Protein 7A1R (pdb70)

CATH classification: 2.60.40.150

Solvent-accessible surface area: 12495 Å² total; per-residue (Å²): 71,16,0,0,0,29,0,28,0,85,81,0,60,94,7,82,58,74,41,104,162,50,64,0,22,0,16,0,64,0,55,0,133,197,25,43,16,100,3,49,74,55,70,71,28,52,70,1,87,24,104,19,78,3,0,0,4,1,106,36,16,203,75,10,35,0,92,1,21,0,24,0,73,17,131,175,85,181,34,82,90,2,1,45,26,165,2,71,0,52,97,0,19,87,18,126,71,26,61,34,183,32,97,49,118,8,96,92,81,6,65,1,13,4,57,0,78,7,61,127,98,85,16,0,0,1,35,0,32,0,89,81,0,61,95,7,82,60,40,45,133,157,52,62,0,23,0,16,0,62,0,58,0,133,196,24,42,16,98,3,50,74,58,68,69,29,49,69,1,86,24,106,20,80,4,0,0,4,2,94,54,6,216,72,8,22,0,77,1,21,0,25,0,74,20,135,176,109,179,35,120,87,2,1,44,28,148,11,79,0,40,85,0,23,87,18,129,68,37,48,37,169,30,98,41,120,7,95,96,86,5,64,0,14,3,34,0,80,6,70,136,93

B-factor: mean 24.77, std 11.29, range [5.47, 85.46]

Nearest PDB structures (foldseek):
  7a1r-assembly2_B  TM=1.008E+00  e=5.964E-23  Trypanosoma brucei equiperdum
  3jzy-assembly1_A  TM=9.200E-01  e=4.362E-09  Homo sapiens
  4npj-assembly2_B  TM=9.104E-01  e=5.163E-08  Homo sapiens
  5iz5-assembly2_B  TM=8.752E-01  e=5.430E-08  Homo sapiens
  5iz5-assembly1_A  TM=8.505E-01  e=6.427E-07  Homo sapiens

Sequence (242 aa):
GGGTLFVTVQRCRNLKNKETIGVSDPYVKLQQLRKQTRKSPYISSSSTLNPDFNNFEAALEVYDIRSDVLHISILDKNDLVKDRLMGTLRIMLSQVAAAPGDIIRGDMNLDPEGQISSLLELKLLRHGGGTLFVTVQRCRNLKNKETIGVSDPYVKLQLRKQTRKSPYISSSTLNPDFNFEAALEVYDIRSDVLHISILDKNDLVKDRRLMGTLRIMMLSQVAAAPGDIIIRRGDMNLDPEGQQISSLLELKLLRRH

InterPro domains:
  IPR000008 C2 domain [PF00168] (292-390)
  IPR000008 C2 domain [PF00168] (476-565)
  IPR000008 C2 domain [PS50004] (457-576)
  IPR000008 C2 domain [SM00239] (293-394)
  IPR000008 C2 domain [SM00239] (477-574)
  IPR031468 Synaptotagmin-like mitochondrial-lipid-binding domain [PS51847] (96-277)
  IPR035892 C2 domain superfamily [G3DSA:2.60.40.150] (465-593)
  IPR035892 C2 domain superfamily [SSF49562] (289-419)
  IPR035892 C2 domain superfamily [SSF49562] (475-591)
  IPR045050 Synaptotagmin, plant [PTHR10774] (37-404)

Secondary structure (DSSP, 8-state):
--EEEEEEEEEEESPPP--SSS---EEEEEEETTEEEEPPP-SS-SS-EEEEEEEEEES-TTT-EEEEEEEE--SSSPPEEEEEEEEEHHHHHHSGGGEEEEEEEPBSS-EEEEEEEEEE-/--EEEEEEEEEEESPPP--SSS---EEEEEEETTEEEEPPP-SS-SS----EEEEEEES-TTT-EEEEEEEE--SSS--EEEEEEEEEHHHHHHSGGGEEEEEEEPBSS-EEEEEEEEEE-

Structure (mmCIF, N/CA/C/O backbone):
data_7A1R
#
_entry.id   7A1R
#
_cell.length_a   54.908
_cell.length_b   57.532
_cell.length_c   84.570
_cell.angle_alpha   90.000
_cell.angle_beta   90.000
_cell.angle_gamma   90.000
#
_symmetry.space_group_name_H-M   'P 21 21 21'
#
loop_
_entity.id
_entity.type
_entity.pdbx_description
1 polymer Synaptotagmin
2 non-polymer 'CALCIUM ION'
3 non-polymer 'CHLORIDE ION'
4 non-polymer 'SODIUM ION'
5 non-polymer 'ACETATE ION'
6 water water
#
loop_
_atom_site.group_PDB
_atom_site.id
_atom_site.type_symbol
_atom_site.label_atom_id
_atom_site.label_alt_id
_atom_site.label_comp_id
_atom_site.label_asym_id
_atom_site.label_entity_id
_atom_site.label_seq_id
_atom_site.pdbx_PDB_ins_code
_atom_site.Cartn_x
_atom_site.Cartn_y
_atom_site.Cartn_z
_atom_site.occupancy
_atom_site.B_iso_or_equiv
_atom_site.auth_seq_id
_atom_site.auth_comp_id
_atom_site.auth_asym_id
_atom_site.auth_atom_id
_atom_site.pdbx_PDB_model_num
ATOM 1 N N . GLY A 1 16 ? 9.195 40.406 50.961 1.00 57.51 474 GLY A N 1
ATOM 2 C CA . GLY A 1 16 ? 10.137 39.347 50.663 1.00 36.61 474 GLY A CA 1
ATOM 3 C C . GLY A 1 16 ? 10.448 39.208 49.191 1.00 48.35 474 GLY A C 1
ATOM 4 O O . GLY A 1 16 ? 10.401 40.172 48.429 1.00 68.51 474 GLY A O 1
ATOM 5 N N . GLY A 1 17 ? 10.770 37.991 48.784 1.00 57.50 475 GLY A N 1
ATOM 6 C CA . GLY A 1 17 ? 11.115 37.743 47.404 1.00 34.25 475 GLY A CA 1
ATOM 7 C C . GLY A 1 17 ? 12.548 37.293 47.235 1.00 29.17 475 GLY A C 1
ATOM 8 O O . GLY A 1 17 ? 13.485 38.061 47.478 1.00 29.33 475 GLY A O 1
ATOM 9 N N . GLY A 1 18 ? 12.728 36.050 46.812 1.00 23.09 476 GLY A N 1
ATOM 10 C CA . GLY A 1 18 ? 14.073 35.556 46.587 1.00 21.49 476 GLY A CA 1
ATOM 11 C C . GLY A 1 18 ? 14.005 34.158 46.014 1.00 19.60 476 GLY A C 1
ATOM 12 O O . GLY A 1 18 ? 12.927 33.640 45.702 1.00 20.99 476 GLY A O 1
ATOM 13 N N . THR A 1 19 ? 15.179 33.545 45.893 1.00 17.56 477 THR A N 1
ATOM 14 C CA . THR A 1 19 ? 15.297 32.133 45.541 1.00 15.64 477 THR A CA 1
ATOM 15 C C . THR A 1 19 ? 16.065 31.456 46.663 1.00 16.80 477 THR A C 1
ATOM 16 O O . THR A 1 19 ? 17.130 31.944 47.088 1.00 19.03 477 THR A O 1
ATOM 20 N N . LEU A 1 20 ? 15.539 30.336 47.165 1.00 13.63 478 LEU A N 1
ATOM 21 C CA . LEU A 1 20 ? 16.212 29.584 48.216 1.00 16.74 478 LEU A CA 1
ATOM 22 C C . LEU A 1 20 ? 16.856 28.349 47.601 1.00 17.31 478 LEU A C 1
ATOM 23 O O . LEU A 1 20 ? 16.165 27.506 47.023 1.00 16.89 478 LEU A O 1
ATOM 28 N N . PHE A 1 21 ? 18.182 28.258 47.702 1.00 15.55 479 PHE A N 1
ATOM 29 C CA . PHE A 1 21 ? 18.907 27.086 47.247 1.00 15.93 479 PHE A CA 1
ATOM 30 C C . PHE A 1 21 ? 19.073 26.162 48.442 1.00 18.05 479 PHE A C 1
ATOM 31 O O . PHE A 1 21 ? 19.549 26.583 49.516 1.00 17.38 479 PHE A O 1
ATOM 39 N N . VAL A 1 22 ? 18.672 24.911 48.264 1.00 13.18 480 VAL A N 1
ATOM 40 C CA . VAL A 1 22 ? 18.709 23.899 49.324 1.00 13.20 480 VAL A CA 1
ATOM 41 C C . VAL A 1 22 ? 19.649 22.786 48.878 1.00 16.43 480 VAL A C 1
ATOM 42 O O . VAL A 1 22 ? 19.447 22.205 47.809 1.00 18.22 480 VAL A O 1
ATOM 46 N N . THR A 1 23 ? 20.642 22.451 49.707 1.00 13.79 481 THR A N 1
ATOM 47 C CA . THR A 1 23 ? 21.435 21.250 49.506 1.00 14.26 481 THR A CA 1
ATOM 48 C C . THR A 1 23 ? 21.251 20.368 50.724 1.00 15.30 481 THR A C 1
ATOM 49 O O . THR A 1 23 ? 21.541 20.800 51.851 1.00 18.77 481 THR A O 1
ATOM 53 N N . VAL A 1 24 ? 20.730 19.149 50.530 1.00 13.77 482 VAL A N 1
ATOM 54 C CA . VAL A 1 24 ? 20.722 18.147 51.599 1.00 13.49 482 VAL A CA 1
ATOM 55 C C . VAL A 1 24 ? 21.901 17.213 51.345 1.00 16.22 482 VAL A C 1
ATOM 56 O O . VAL A 1 24 ? 21.886 16.393 50.417 1.00 14.13 482 VAL A O 1
ATOM 60 N N . GLN A 1 25 ? 22.952 17.343 52.151 1.00 13.68 483 GLN A N 1
ATOM 61 C CA . GLN A 1 25 ? 24.130 16.506 51.940 1.00 13.41 483 GLN A CA 1
ATOM 62 C C . GLN A 1 25 ? 23.871 15.065 52.372 1.00 17.11 483 GLN A C 1
ATOM 63 O O . GLN A 1 25 ? 24.248 14.107 51.672 1.00 14.46 483 GLN A O 1
ATOM 69 N N . ARG A 1 26 ? 23.291 14.872 53.565 1.00 13.77 484 ARG A N 1
ATOM 70 C CA . ARG A 1 26 ? 23.157 13.517 54.095 1.00 13.55 484 ARG A CA 1
ATOM 71 C C . ARG A 1 26 ? 22.182 13.557 55.261 1.00 12.55 484 ARG A C 1
ATOM 72 O O . ARG A 1 26 ? 21.837 14.635 55.760 1.00 13.45 484 ARG A O 1
ATOM 80 N N . CYS A 1 27 ? 21.753 12.375 55.686 1.00 12.64 485 CYS A N 1
ATOM 81 C CA . CYS A 1 27 ? 21.132 12.210 56.997 1.00 14.07 485 CYS A CA 1
ATOM 82 C C . CYS A 1 27 ? 21.859 11.121 57.766 1.00 14.30 485 CYS A C 1
ATOM 83 O O . CYS A 1 27 ? 22.483 10.214 57.191 1.00 14.32 485 CYS A O 1
ATOM 86 N N . ARG A 1 28 ? 21.705 11.176 59.093 1.00 14.22 486 ARG A N 1
ATOM 87 C CA . ARG A 1 28 ? 22.295 10.180 59.984 1.00 13.89 486 ARG A CA 1
ATOM 88 C C . ARG A 1 28 ? 21.301 9.733 61.043 1.00 14.90 486 ARG A C 1
ATOM 89 O O . ARG A 1 28 ? 20.479 10.521 61.508 1.00 16.17 486 ARG A O 1
ATOM 97 N N . ASN A 1 29 ? 21.376 8.455 61.410 1.00 15.03 487 ASN A N 1
ATOM 98 C CA . ASN A 1 29 ? 20.603 7.919 62.519 1.00 17.19 487 ASN A CA 1
ATOM 99 C C . ASN A 1 29 ? 19.092 8.090 62.322 1.00 18.11 487 ASN A C 1
ATOM 100 O O . ASN A 1 29 ? 18.355 8.418 63.262 1.00 18.04 487 ASN A O 1
ATOM 105 N N . LEU A 1 30 ? 18.615 7.870 61.097 1.00 15.16 488 LEU A N 1
ATOM 106 C CA . LEU A 1 30 ? 17.170 7.933 60.847 1.00 14.81 488 LEU A CA 1
ATOM 107 C C . LEU A 1 30 ? 16.435 6.801 61.573 1.00 19.89 488 LEU A C 1
ATOM 108 O O . LEU A 1 30 ? 16.966 5.705 61.778 1.00 19.55 488 LEU A O 1
ATOM 113 N N . LYS A 1 31 ? 15.175 7.065 61.925 1.00 18.47 489 LYS A N 1
ATOM 114 C CA . LYS A 1 31 ? 14.312 6.042 62.495 1.00 21.78 489 LYS A CA 1
ATOM 115 C C . LYS A 1 31 ? 13.822 5.096 61.396 1.00 20.73 489 LYS A C 1
ATOM 116 O O . LYS A 1 31 ? 13.148 5.530 60.455 1.00 22.60 489 LYS A O 1
ATOM 122 N N . ASN A 1 32 ? 14.101 3.803 61.548 1.00 20.29 490 ASN A N 1
ATOM 123 C CA . ASN A 1 32 ? 13.638 2.817 60.569 1.00 16.23 490 ASN A CA 1
ATOM 124 C C . ASN A 1 32 ? 12.115 2.710 60.624 1.00 22.02 490 ASN A C 1
ATOM 125 O O . ASN A 1 32 ? 11.520 2.664 61.709 1.00 26.03 490 ASN A O 1
ATOM 130 N N . LYS A 1 33 ? 11.473 2.710 59.456 1.00 17.34 491 LYS A N 1
ATOM 131 C CA . LYS A 1 33 ? 10.030 2.551 59.348 1.00 17.72 491 LYS A CA 1
ATOM 132 C C . LYS A 1 33 ? 9.615 1.314 58.547 1.00 17.84 491 LYS A C 1
ATOM 133 O O . LYS A 1 33 ? 8.414 1.018 58.479 1.00 22.78 491 LYS A O 1
ATOM 139 N N . GLU A 1 34 ? 10.559 0.578 57.953 1.00 15.31 492 GLU A N 1
ATOM 140 C CA . GLU A 1 34 ? 10.215 -0.521 57.057 1.00 19.11 492 GLU A CA 1
ATOM 141 C C . GLU A 1 34 ? 9.606 -1.665 57.853 1.00 22.05 492 GLU A C 1
ATOM 142 O O . GLU A 1 34 ? 10.064 -1.974 58.958 1.00 23.35 492 GLU A O 1
ATOM 148 N N . THR A 1 35 ? 8.567 -2.300 57.284 1.00 21.37 493 THR A N 1
ATOM 149 C CA . THR A 1 35 ? 7.919 -3.406 57.995 1.00 24.81 493 THR A CA 1
ATOM 150 C C . THR A 1 35 ? 8.876 -4.575 58.146 1.00 22.21 493 THR A C 1
ATOM 151 O O . THR A 1 35 ? 9.033 -5.121 59.250 1.00 24.04 493 THR A O 1
ATOM 155 N N . ILE A 1 36 ? 9.512 -4.978 57.046 1.00 19.09 494 ILE A N 1
ATOM 156 C CA . ILE A 1 36 ? 10.582 -5.980 57.041 1.00 25.30 494 ILE A CA 1
ATOM 157 C C . ILE A 1 36 ? 11.771 -5.444 56.237 1.00 22.55 494 ILE A C 1
ATOM 158 O O . ILE A 1 36 ? 11.633 -5.159 55.041 1.00 24.27 494 ILE A O 1
ATOM 163 N N . GLY A 1 37 ? 12.944 -5.376 56.870 1.00 19.85 495 GLY A N 1
ATOM 164 C CA . GLY A 1 37 ? 14.161 -4.840 56.284 1.00 20.78 495 GLY A CA 1
ATOM 165 C C . GLY A 1 37 ? 14.454 -3.432 56.771 1.00 16.93 495 GLY A C 1
ATOM 166 O O . GLY A 1 37 ? 13.995 -3.000 57.830 1.00 20.35 495 GLY A O 1
ATOM 167 N N . VAL A 1 38 ? 15.231 -2.701 55.948 1.00 18.74 496 VAL A N 1
ATOM 168 C CA . VAL A 1 38 ? 15.704 -1.348 56.241 1.00 13.68 496 VAL A CA 1
ATOM 169 C C . VAL A 1 38 ? 15.066 -0.392 55.239 1.00 14.20 496 VAL A C 1
ATOM 170 O O . VAL A 1 38 ? 15.019 -0.672 54.038 1.00 17.06 496 VAL A O 1
ATOM 174 N N . SER A 1 39 ? 14.613 0.748 55.736 1.00 15.58 497 SER A N 1
ATOM 175 C CA . SER A 1 39 ? 13.954 1.778 54.923 1.00 13.14 497 SER A CA 1
ATOM 176 C C . SER A 1 39 ? 14.857 2.278 53.799 1.00 12.79 497 SER A C 1
ATOM 177 O O . SER A 1 39 ? 16.101 2.132 53.837 1.00 15.11 497 SER A O 1
ATOM 180 N N . ASP A 1 40 ? 14.213 2.972 52.842 1.00 11.76 498 ASP A N 1
ATOM 181 C CA . ASP A 1 40 ? 14.835 3.419 51.599 1.00 11.55 498 ASP A CA 1
ATOM 182 C C . ASP A 1 40 ? 14.551 4.905 51.458 1.00 13.32 498 ASP A C 1
ATOM 183 O O . ASP A 1 40 ? 13.628 5.313 50.746 1.00 12.96 498 ASP A O 1
ATOM 188 N N . PRO A 1 41 ? 15.340 5.746 52.117 1.00 11.62 499 PRO A N 1
ATOM 189 C CA . PRO A 1 41 ? 14.960 7.162 52.284 1.00 11.59 499 PRO A CA 1
ATOM 190 C C . PRO A 1 41 ? 15.096 8.028 51.042 1.00 15.27 499 PRO A C 1
ATOM 191 O O . PRO A 1 41 ? 15.993 7.858 50.201 1.00 12.53 499 PRO A O 1
ATOM 195 N N . TYR A 1 42 ? 14.208 9.019 50.981 1.00 12.21 500 TYR A N 1
ATOM 196 C CA . TYR A 1 42 ? 14.360 10.139 50.069 1.00 10.94 500 TYR A CA 1
ATOM 197 C C . TYR A 1 42 ? 13.899 11.420 50.758 1.00 14.38 500 TYR A C 1
ATOM 198 O O . TYR A 1 42 ? 13.219 11.405 51.798 1.00 12.95 500 TYR A O 1
ATOM 207 N N . VAL A 1 43 ? 14.306 12.548 50.165 1.00 12.38 501 VAL A N 1
ATOM 208 C CA . VAL A 1 43 ? 13.973 13.887 50.643 1.00 11.54 501 VAL A CA 1
ATOM 209 C C . VAL A 1 43 ? 12.770 14.431 49.886 1.00 15.18 501 VAL A C 1
ATOM 210 O O . VAL A 1 43 ? 12.711 14.397 48.654 1.00 12.68 501 VAL A O 1
ATOM 214 N N . LYS A 1 44 ? 11.836 15.036 50.612 1.00 11.34 502 LYS A N 1
ATOM 215 C CA . LYS A 1 44 ? 10.767 15.809 50.010 1.00 11.50 502 LYS A CA 1
ATOM 216 C C . LYS A 1 44 ? 10.897 17.229 50.548 1.00 11.54 502 LYS A C 1
ATOM 217 O O . LYS A 1 44 ? 11.056 17.426 51.756 1.00 13.67 502 LYS A O 1
ATOM 223 N N . LEU A 1 45 ? 10.830 18.225 49.670 1.00 12.52 503 LEU A N 1
ATOM 224 C CA . LEU A 1 45 ? 10.806 19.618 50.086 1.00 11.96 503 LEU A CA 1
ATOM 225 C C . LEU A 1 45 ? 9.477 20.231 49.679 1.00 16.08 503 LEU A C 1
ATOM 226 O O . LEU A 1 45 ? 8.955 19.933 48.600 1.00 15.27 503 LEU A O 1
ATOM 231 N N . GLN A 1 46 ? 8.913 21.102 50.528 1.00 14.89 504 GLN A N 1
ATOM 232 C CA A GLN A 1 46 ? 7.686 21.810 50.181 0.61 14.98 504 GLN A CA 1
ATOM 233 C CA B GLN A 1 46 ? 7.688 21.811 50.176 0.39 14.58 504 GLN A CA 1
ATOM 234 C C . GLN A 1 46 ? 7.759 23.261 50.646 1.00 13.41 504 GLN A C 1
ATOM 235 O O . GLN A 1 46 ? 8.131 23.536 51.796 1.00 15.92 504 GLN A O 1
ATOM 246 N N . LEU A 1 47 ? 7.425 24.188 49.746 1.00 15.23 505 LEU A N 1
ATOM 247 C CA . LEU A 1 47 ? 7.328 25.606 50.104 1.00 16.68 505 LEU A CA 1
ATOM 248 C C . LEU A 1 47 ? 6.172 26.191 49.306 1.00 17.55 505 LEU A C 1
ATOM 249 O O . LEU A 1 47 ? 6.211 26.189 48.070 1.00 15.75 505 LEU A O 1
ATOM 254 N N . ARG A 1 48 ? 5.128 26.630 50.020 1.00 18.18 506 ARG A N 1
ATOM 255 C CA . ARG A 1 48 ? 3.860 27.007 49.395 1.00 17.50 506 ARG A CA 1
ATOM 256 C C . ARG A 1 48 ? 3.378 25.879 48.493 1.00 18.22 506 ARG A C 1
ATOM 257 O O . ARG A 1 48 ? 3.242 24.753 48.976 1.00 19.84 506 ARG A O 1
ATOM 265 N N . LYS A 1 49 ? 3.154 26.146 47.207 1.00 17.04 507 LYS A N 1
ATOM 266 C CA . LYS A 1 49 ? 2.669 25.142 46.257 1.00 20.63 507 LYS A CA 1
ATOM 267 C C . LYS A 1 49 ? 3.780 24.354 45.566 1.00 20.82 507 LYS A C 1
ATOM 268 O O . LYS A 1 49 ? 3.482 23.411 44.818 1.00 22.72 507 LYS A O 1
ATOM 274 N N . GLN A 1 50 ? 5.045 24.667 45.831 1.00 16.24 508 GLN A N 1
ATOM 275 C CA . GLN A 1 50 ? 6.161 23.963 45.225 1.00 14.77 508 GLN A CA 1
ATOM 276 C C . GLN A 1 50 ? 6.540 22.716 46.022 1.00 15.45 508 GLN A C 1
ATOM 277 O O . GLN A 1 50 ? 6.650 22.754 47.265 1.00 17.99 508 GLN A O 1
ATOM 283 N N . THR A 1 51 ? 6.783 21.619 45.292 1.00 14.20 509 THR A N 1
ATOM 284 C CA . THR A 1 51 ? 7.264 20.377 45.864 1.00 13.82 509 THR A CA 1
ATOM 285 C C . THR A 1 51 ? 8.480 19.884 45.078 1.00 14.48 509 THR A C 1
ATOM 286 O O . THR A 1 51 ? 8.561 20.059 43.856 1.00 15.32 509 THR A O 1
ATOM 290 N N . ARG A 1 52 ? 9.426 19.263 45.794 1.00 13.46 510 ARG A N 1
ATOM 291 C CA . ARG A 1 52 ? 10.567 18.587 45.185 1.00 13.42 510 ARG A CA 1
ATOM 292 C C . ARG A 1 52 ? 10.771 17.236 45.851 1.00 14.69 510 ARG A C 1
ATOM 293 O O . ARG A 1 52 ? 10.545 17.097 47.052 1.00 13.22 510 ARG A O 1
ATOM 301 N N . LYS A 1 53 ? 11.232 16.240 45.096 1.00 12.38 511 LYS A N 1
ATOM 302 C CA . LYS A 1 53 ? 11.516 14.926 45.677 1.00 12.44 511 LYS A CA 1
ATOM 303 C C . LYS A 1 53 ? 12.854 14.430 45.134 1.00 14.00 511 LYS A C 1
ATOM 304 O O . LYS A 1 53 ? 13.097 14.481 43.915 1.00 16.77 511 LYS A O 1
ATOM 310 N N . SER A 1 54 ? 13.728 13.972 46.017 1.00 13.22 512 SER A N 1
ATOM 311 C CA . SER A 1 54 ? 14.989 13.415 45.556 1.00 10.70 512 SER A CA 1
ATOM 312 C C . SER A 1 54 ? 14.819 11.966 45.128 1.00 14.78 512 SER A C 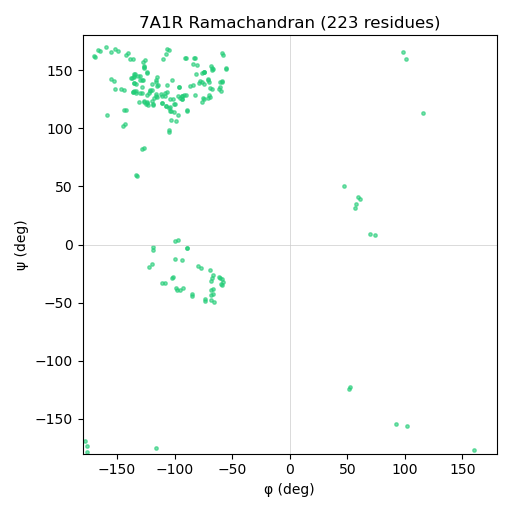1
ATOM 313 O O . SER A 1 54 ? 13.868 11.291 45.533 1.00 13.01 512 SER A O 1
ATOM 316 N N . PRO A 1 55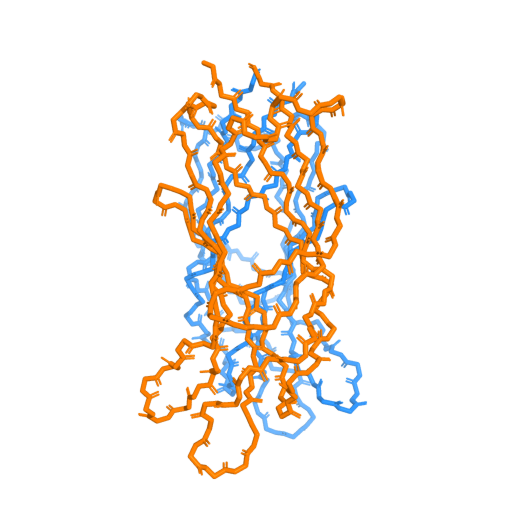 ? 15.754 11.447 44.325 1.00 12.21 513 PRO A N 1
ATOM 317 C CA . PRO A 1 55 ? 15.852 9.986 44.181 1.00 10.77 513 PRO A CA 1
ATOM 318 C C . PRO A 1 55 ? 16.024 9.328 45.546 1.00 11.35 513 PRO A C 1
ATOM 319 O O . PRO A 1 55 ? 16.575 9.923 46.481 1.00 13.62 513 PRO A O 1
ATOM 323 N N . TYR A 1 56 ? 15.550 8.087 45.682 1.00 13.99 514 TYR A N 1
ATOM 324 C CA . TYR A 1 56 ? 15.720 7.397 46.965 1.00 13.40 514 TYR A CA 1
ATOM 325 C C . TYR A 1 56 ? 17.039 6.618 46.984 1.00 12.08 514 TYR A C 1
ATOM 326 O O . TYR A 1 56 ? 17.655 6.355 45.946 1.00 14.56 514 TYR A O 1
ATOM 335 N N . ILE A 1 57 ? 17.492 6.301 48.196 1.00 12.96 515 ILE A N 1
ATOM 336 C CA . ILE A 1 57 ? 18.660 5.443 48.405 1.00 11.98 515 ILE A CA 1
ATOM 337 C C . ILE A 1 57 ? 18.199 4.178 49.132 1.00 14.84 515 ILE A C 1
ATOM 338 O O . ILE A 1 57 ? 17.492 4.269 50.143 1.00 16.27 515 ILE A O 1
ATOM 343 N N . SER A 1 58 ? 18.553 3.009 48.585 1.00 15.88 516 SER A N 1
ATOM 344 C CA A SER A 1 58 ? 18.055 1.739 49.109 0.60 15.72 516 SER A CA 1
ATOM 345 C CA B SER A 1 58 ? 18.060 1.739 49.110 0.40 15.77 516 SER A CA 1
ATOM 346 C C . SER A 1 58 ? 18.709 1.382 50.441 1.00 15.81 516 SER A C 1
ATOM 347 O O . SER A 1 58 ? 19.923 1.552 50.631 1.00 18.21 516 SER A O 1
ATOM 352 N N . SER A 1 59 ? 17.890 0.852 51.365 1.00 15.16 517 SER A N 1
ATOM 353 C CA A SER A 1 59 ? 18.373 0.064 52.501 0.69 19.69 517 SER A CA 1
ATOM 354 C CA B SER A 1 59 ? 18.360 0.073 52.515 0.31 16.48 517 SER A CA 1
ATOM 355 C C . SER A 1 59 ? 19.410 0.810 53.359 1.00 16.95 517 SER A C 1
ATOM 356 O O . SER A 1 59 ? 20.506 0.306 53.624 1.00 18.12 517 SER A O 1
ATOM 36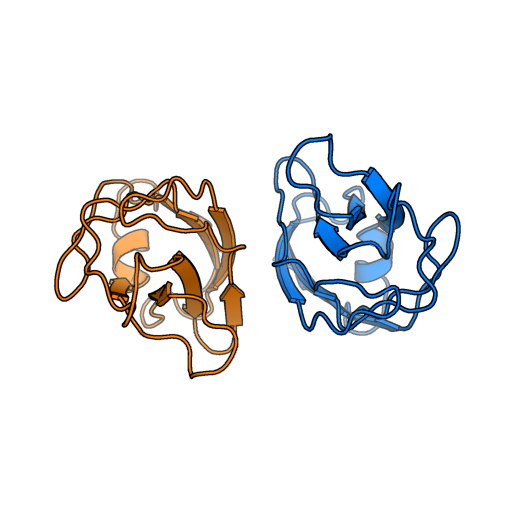1 N N . THR A 1 60 ? 19.045 1.999 53.847 1.00 14.78 518 THR A N 1
ATOM 362 C CA . THR A 1 60 ? 19.994 2.730 54.704 1.00 15.81 518 THR A CA 1
ATOM 363 C C . THR A 1 60 ? 19.279 3.695 55.642 1.00 14.17 518 THR A C 1
ATOM 364 O O . THR A 1 60 ? 18.285 4.342 55.273 1.00 16.22 518 THR A O 1
ATOM 368 N N . LEU A 1 61 ? 19.805 3.792 56.870 1.00 16.24 519 LEU A N 1
ATOM 369 C CA . LEU A 1 61 ? 19.407 4.832 57.817 1.00 13.47 519 LEU A CA 1
ATOM 370 C C . LEU A 1 61 ? 20.412 5.984 57.852 1.00 16.86 519 LEU A C 1
ATOM 371 O O . LEU A 1 61 ? 20.241 6.935 58.643 1.00 16.24 519 LEU A O 1
ATOM 376 N N . ASN A 1 62 ? 21.446 5.922 57.004 1.00 15.06 520 ASN A N 1
ATOM 377 C CA . ASN A 1 62 ? 22.500 6.934 56.946 1.00 18.31 520 ASN A CA 1
ATOM 378 C C . ASN A 1 62 ? 22.767 7.308 55.491 1.00 16.35 520 ASN A C 1
ATOM 379 O O . ASN A 1 62 ? 23.897 7.195 55.007 1.00 18.27 520 ASN A O 1
ATOM 384 N N . PRO A 1 63 ? 21.755 7.813 54.785 1.00 13.94 521 PRO A N 1
ATOM 385 C CA . PRO A 1 63 ? 21.917 8.109 53.347 1.00 14.09 521 PRO A CA 1
ATOM 386 C C . PRO A 1 63 ? 22.822 9.314 53.077 1.00 17.72 521 PRO A C 1
ATOM 387 O O . PRO A 1 63 ? 22.758 10.343 53.754 1.00 16.74 521 PRO A O 1
ATOM 391 N N . ASP A 1 64 ? 23.616 9.209 52.017 1.00 16.47 522 ASP A N 1
ATOM 392 C CA . ASP A 1 64 ? 24.392 10.336 51.485 1.00 13.63 522 ASP A CA 1
ATOM 393 C C . ASP A 1 64 ? 23.690 10.810 50.207 1.00 17.64 522 ASP A C 1
ATOM 394 O O . ASP A 1 64 ? 23.879 10.232 49.134 1.00 24.80 522 ASP A O 1
ATOM 399 N N . PHE A 1 65 ? 22.859 11.836 50.323 1.00 12.76 523 PHE A N 1
ATOM 400 C CA . PHE A 1 65 ? 21.983 12.239 49.228 1.00 12.77 523 PHE A CA 1
ATOM 401 C C . PHE A 1 65 ? 22.667 13.168 48.232 1.00 16.80 523 PHE A C 1
ATOM 402 O O . PHE A 1 65 ? 22.461 13.030 47.011 1.00 15.25 523 PHE A O 1
ATOM 410 N N . ASN A 1 66 ? 23.435 14.152 48.706 1.00 15.08 524 ASN A N 1
ATOM 411 C CA A ASN A 1 66 ? 23.944 15.236 47.844 0.50 16.66 524 ASN A CA 1
ATOM 412 C CA B ASN A 1 66 ? 23.944 15.229 47.845 0.50 16.64 524 ASN A CA 1
ATOM 413 C C . ASN A 1 66 ? 22.852 15.767 46.910 1.00 12.71 524 ASN A C 1
ATOM 414 O O . ASN A 1 66 ? 23.016 15.847 45.680 1.00 17.31 524 ASN A O 1
ATOM 423 N N . PHE A 1 67 ? 21.707 16.110 47.501 1.00 13.46 525 PHE A N 1
ATOM 424 C CA . PHE A 1 67 ? 20.515 16.516 46.770 1.00 13.45 525 PHE A CA 1
ATOM 425 C C . PHE A 1 67 ? 20.483 18.035 46.687 1.00 12.87 525 PHE A C 1
ATOM 426 O O . PHE A 1 67 ? 20.585 18.719 47.708 1.00 16.21 525 PHE A O 1
ATOM 434 N N . GLU A 1 68 ? 20.362 18.571 45.469 1.00 14.76 526 GLU A N 1
ATOM 435 C CA . GLU A 1 68 ? 20.294 20.012 45.257 1.00 15.22 526 GLU A CA 1
ATOM 436 C C . GLU A 1 68 ? 18.943 20.398 44.680 1.00 15.28 526 GLU A C 1
ATOM 437 O O . GLU A 1 68 ? 18.461 19.761 43.732 1.00 17.80 526 GLU A O 1
ATOM 443 N N . ALA A 1 69 ? 18.368 21.475 45.195 1.00 13.04 527 ALA A N 1
ATOM 444 C CA . ALA A 1 69 ? 17.085 21.997 44.726 1.00 12.85 527 ALA A CA 1
ATOM 445 C C . ALA A 1 69 ? 17.039 23.514 44.893 1.00 14.70 527 ALA A C 1
ATOM 446 O O . ALA A 1 69 ? 17.838 24.114 45.621 1.00 15.46 527 ALA A O 1
ATOM 448 N N . ALA A 1 70 ? 16.054 24.124 44.249 1.00 15.88 528 ALA A N 1
ATOM 449 C CA . ALA A 1 70 ? 15.782 25.549 44.413 1.00 15.21 528 ALA A CA 1
ATOM 450 C C . ALA A 1 70 ? 14.276 25.772 44.519 1.00 19.21 528 ALA A C 1
ATOM 451 O O . ALA A 1 70 ? 13.484 25.105 43.846 1.00 15.75 528 ALA A O 1
ATOM 453 N N . LEU A 1 71 ? 13.883 26.732 45.359 1.00 19.07 529 LEU A N 1
ATOM 454 C CA . LEU A 1 71 ? 12.477 27.043 45.558 1.00 15.49 529 LEU A CA 1
ATOM 455 C C . LEU A 1 71 ? 12.323 28.545 45.538 1.00 18.73 529 LEU A C 1
ATOM 456 O O . LEU A 1 71 ? 13.145 29.256 46.121 1.00 19.00 529 LEU A O 1
ATOM 461 N N . GLU A 1 72 ? 11.276 29.034 44.895 1.00 15.74 530 GLU A N 1
ATOM 462 C CA . GLU A 1 72 ? 11.046 30.471 44.916 1.00 14.98 530 GLU A CA 1
ATOM 463 C C . GLU A 1 72 ? 10.407 30.886 46.234 1.00 18.07 530 GLU A C 1
ATOM 464 O O . GLU A 1 72 ? 9.522 30.206 46.755 1.00 18.31 530 GLU A O 1
ATOM 470 N N . VAL A 1 73 ? 10.867 32.017 46.772 1.00 15.94 531 VAL A N 1
ATOM 471 C CA . VAL A 1 73 ? 10.390 32.575 48.031 1.00 19.73 531 VAL A CA 1
ATOM 472 C C . VAL A 1 73 ? 9.578 33.812 47.697 1.00 18.57 531 VAL A C 1
ATOM 473 O O . VAL A 1 73 ? 10.046 34.690 46.953 1.00 21.64 531 VAL A O 1
ATOM 477 N N . TYR A 1 74 ? 8.354 33.880 48.217 1.00 20.92 532 TYR A N 1
ATOM 478 C CA . TYR A 1 74 ? 7.496 35.021 47.918 1.00 23.09 532 TYR A CA 1
ATOM 479 C C . TYR A 1 74 ? 7.442 36.045 49.041 1.00 29.39 532 TYR A C 1
ATOM 480 O O . TYR A 1 74 ? 7.263 37.234 48.758 1.00 28.26 532 TYR A O 1
ATOM 489 N N . ASP A 1 75 ? 7.638 35.635 50.298 1.00 24.33 533 ASP A N 1
ATOM 490 C CA . ASP A 1 75 ? 7.639 36.560 51.437 1.00 24.85 533 ASP A CA 1
ATOM 491 C C . ASP A 1 75 ? 8.698 36.065 52.419 1.00 25.03 533 ASP A C 1
ATOM 492 O O . ASP A 1 75 ? 8.478 35.085 53.137 1.00 27.30 533 ASP A O 1
ATOM 497 N N . ILE A 1 76 ? 9.848 36.736 52.445 1.00 27.81 534 ILE A N 1
ATOM 498 C CA . ILE A 1 76 ? 10.934 36.278 53.301 1.00 31.48 534 ILE A CA 1
ATOM 499 C C . ILE A 1 76 ? 10.499 36.231 54.765 1.00 39.45 534 ILE A C 1
ATOM 500 O O . ILE A 1 76 ? 10.869 35.312 55.504 1.00 35.44 534 ILE A O 1
ATOM 505 N N . ARG A 1 77 ? 9.650 37.174 55.185 1.00 35.64 535 ARG A N 1
ATOM 506 C CA . ARG A 1 77 ? 9.284 37.282 56.593 1.00 42.65 535 ARG A CA 1
ATOM 507 C C . ARG A 1 77 ? 8.433 36.113 57.078 1.00 42.67 535 ARG A C 1
ATOM 508 O O . ARG A 1 77 ? 8.552 35.717 58.240 1.00 45.59 535 ARG A O 1
ATOM 516 N N . SER A 1 78 ? 7.607 35.519 56.210 1.00 30.17 536 SER A N 1
ATOM 517 C CA . SER A 1 78 ? 6.631 34.531 56.661 1.00 36.63 536 SER A CA 1
ATOM 518 C C . SER A 1 78 ? 6.776 33.142 56.050 1.00 33.88 536 SER A C 1
ATOM 519 O O . SER A 1 78 ? 6.201 32.192 56.594 1.00 32.90 536 SER A O 1
ATOM 522 N N . ASP A 1 79 ? 7.509 32.989 54.948 1.00 23.90 537 ASP A N 1
ATOM 523 C CA . ASP A 1 79 ? 7.554 31.695 54.287 1.00 21.97 537 ASP A CA 1
ATOM 524 C C . ASP A 1 79 ? 8.278 30.635 55.128 1.00 26.41 537 ASP A C 1
ATOM 525 O O . ASP A 1 79 ? 9.205 30.927 55.892 1.00 23.54 537 ASP A O 1
ATOM 530 N N . VAL A 1 80 ? 7.865 29.375 54.952 1.00 20.03 538 VAL A N 1
ATOM 531 C CA . VAL A 1 80 ? 8.423 28.257 55.705 1.00 19.78 538 VAL A CA 1
ATOM 532 C C . VAL A 1 80 ? 8.716 27.129 54.723 1.00 19.55 538 VAL A C 1
ATOM 533 O O . VAL A 1 80 ? 7.860 26.767 53.908 1.00 17.88 538 VAL A O 1
ATOM 537 N N . LEU A 1 81 ? 9.928 26.589 54.795 1.00 17.29 539 LEU A N 1
ATOM 538 C CA . LEU A 1 81 ? 10.319 25.406 54.053 1.00 15.08 539 LEU A CA 1
ATOM 539 C C . LEU A 1 81 ? 10.053 24.194 54.936 1.00 17.46 539 LEU A C 1
ATOM 540 O O . LEU A 1 81 ? 10.478 24.156 56.101 1.00 18.31 539 LEU A O 1
ATOM 545 N N . HIS A 1 82 ? 9.341 23.204 54.389 1.00 14.26 540 HIS A N 1
ATOM 546 C CA . HIS A 1 82 ? 9.060 21.956 55.088 1.00 15.98 540 HIS A CA 1
ATOM 547 C C . HIS A 1 82 ? 9.900 20.852 54.462 1.00 15.87 540 HIS A C 1
ATOM 548 O O . HIS A 1 82 ? 9.737 20.534 53.272 1.00 16.23 540 HIS A O 1
ATOM 555 N N . ILE A 1 83 ? 10.768 20.227 55.252 1.00 13.69 541 ILE A N 1
ATOM 556 C CA . ILE A 1 83 ? 11.608 19.118 54.803 1.00 11.12 541 ILE A CA 1
ATOM 557 C C . ILE A 1 83 ? 11.047 17.838 55.413 1.00 14.91 541 ILE A C 1
ATOM 558 O O . ILE A 1 83 ? 10.752 17.799 56.626 1.00 14.98 541 ILE A O 1
ATOM 563 N N . SER A 1 84 ? 10.863 16.802 54.594 1.00 13.46 542 SER A N 1
ATOM 564 C CA . SER A 1 84 ? 10.460 15.483 55.075 1.00 13.17 542 SER A CA 1
ATOM 565 C C . SER A 1 84 ? 11.434 14.456 54.542 1.00 13.51 542 SER A C 1
ATOM 566 O O . SER A 1 84 ? 11.893 14.565 53.391 1.00 14.86 542 SER A O 1
ATOM 569 N N . ILE A 1 85 ? 11.763 13.463 55.361 1.00 11.83 543 ILE A N 1
ATOM 570 C CA . ILE A 1 85 ? 12.503 12.288 54.935 1.00 11.70 543 ILE A CA 1
ATOM 571 C C . ILE A 1 85 ? 11.532 11.111 54.992 1.00 12.02 543 ILE A C 1
ATOM 572 O O . ILE A 1 85 ? 10.935 10.852 56.043 1.00 13.57 543 ILE A O 1
ATOM 577 N N . LEU A 1 86 ? 11.341 10.442 53.847 1.00 12.61 544 LEU A N 1
ATOM 578 C CA . LEU A 1 86 ? 10.326 9.400 53.672 1.00 13.35 544 LEU A CA 1
ATOM 579 C C . LEU A 1 86 ? 10.962 8.102 53.196 1.00 13.63 544 LEU A C 1
ATOM 580 O O . LEU A 1 86 ? 11.975 8.110 52.494 1.00 13.31 544 LEU A O 1
ATOM 585 N N . ASP A 1 87 ? 10.363 6.974 53.605 1.00 12.75 545 ASP A N 1
ATOM 586 C CA . ASP A 1 87 ? 10.766 5.626 53.187 1.00 13.16 545 ASP A CA 1
ATOM 587 C C . ASP A 1 87 ? 10.001 5.288 51.916 1.00 14.44 545 ASP A C 1
ATOM 588 O O . ASP A 1 87 ? 8.764 5.179 51.946 1.00 14.39 545 ASP A O 1
ATOM 593 N N . LYS A 1 88 ? 10.732 5.129 50.802 1.00 13.37 546 LYS A N 1
ATOM 594 C CA . LYS A 1 88 ? 10.095 4.750 49.544 1.00 13.44 546 LYS A CA 1
ATOM 595 C C . LYS A 1 88 ? 9.615 3.314 49.645 1.00 14.82 546 LYS A C 1
ATOM 596 O O . LYS A 1 88 ? 10.409 2.418 49.976 1.00 15.88 546 LYS A O 1
ATOM 602 N N . ASN A 1 89 ? 8.325 3.079 49.312 1.00 13.98 547 ASN A N 1
ATOM 603 C CA . ASN A 1 89 ? 7.718 1.761 49.292 1.00 16.08 547 ASN A CA 1
ATOM 604 C C . ASN A 1 89 ? 7.070 1.512 47.941 1.00 15.49 547 ASN A C 1
ATOM 605 O O . ASN A 1 89 ? 6.685 2.450 47.243 1.00 21.51 547 ASN A O 1
ATOM 610 N N . ASP A 1 90 ? 6.981 0.247 47.570 1.00 18.11 548 ASP A N 1
ATOM 611 C CA . ASP A 1 90 ? 6.428 -0.118 46.269 1.00 19.34 548 ASP A CA 1
ATOM 612 C C . ASP A 1 90 ? 4.933 -0.406 46.326 1.00 23.15 548 ASP A C 1
ATOM 613 O O . ASP A 1 90 ? 4.204 -0.055 45.389 1.00 24.85 548 ASP A O 1
ATOM 618 N N . LEU A 1 91 ? 4.454 -1.033 47.398 1.00 17.46 549 LEU A N 1
ATOM 619 C CA . LEU A 1 91 ? 3.057 -1.443 47.464 1.00 18.02 549 LEU A CA 1
ATOM 620 C C . LEU A 1 91 ? 2.245 -0.661 48.474 1.00 19.19 549 LEU A C 1
ATOM 621 O O . LEU A 1 91 ? 1.058 -0.429 48.230 1.00 27.60 549 LEU A O 1
ATOM 626 N N . VAL A 1 92 ? 2.846 -0.245 49.585 1.00 19.77 550 VAL A N 1
ATOM 627 C CA . VAL A 1 92 ? 2.151 0.495 50.629 1.00 16.03 550 VAL A CA 1
ATOM 628 C C . VAL A 1 92 ? 2.560 1.961 50.552 1.00 18.48 550 VAL A C 1
ATOM 629 O O . VAL A 1 92 ? 3.513 2.337 49.861 1.00 19.29 550 VAL A O 1
ATOM 633 N N . LYS A 1 93 ? 1.818 2.803 51.275 1.00 17.82 551 LYS A N 1
ATOM 634 C CA . LYS A 1 93 ? 2.127 4.228 51.314 1.00 15.58 551 LYS A CA 1
ATOM 635 C C . LYS A 1 93 ? 3.542 4.477 51.833 1.00 19.59 551 LYS A C 1
ATOM 636 O O . LYS A 1 93 ? 3.986 3.829 52.775 1.00 17.80 551 LYS A O 1
ATOM 642 N N . ASP A 1 94 ? 4.248 5.440 51.224 1.00 16.66 552 ASP A N 1
ATOM 643 C CA . ASP A 1 94 ? 5.550 5.834 51.739 1.00 14.50 552 ASP A CA 1
ATOM 644 C C . ASP A 1 94 ? 5.395 6.363 53.158 1.00 19.90 552 ASP A C 1
ATOM 645 O O . ASP A 1 94 ? 4.487 7.152 53.441 1.00 23.17 552 ASP A O 1
ATOM 650 N N . ARG A 1 95 ? 6.286 5.940 54.057 1.00 18.06 553 ARG A N 1
ATOM 651 C CA . ARG A 1 95 ? 6.171 6.310 55.463 1.00 17.48 553 ARG A CA 1
ATOM 652 C C . ARG A 1 95 ? 7.146 7.424 55.858 1.00 13.41 553 ARG A C 1
ATOM 653 O O . ARG A 1 95 ? 8.329 7.401 55.508 1.00 15.06 553 ARG A O 1
ATOM 661 N N . LEU A 1 96 ? 6.656 8.330 56.714 1.00 16.38 554 LEU A N 1
ATOM 662 C CA . LEU A 1 96 ? 7.443 9.463 57.195 1.00 15.16 554 LEU A CA 1
ATOM 663 C C . LEU A 1 96 ? 8.453 9.003 58.224 1.00 17.34 554 LEU A C 1
ATOM 664 O O . LEU A 1 96 ? 8.086 8.340 59.209 1.00 20.07 554 LEU A O 1
ATOM 669 N N . MET A 1 97 ? 9.727 9.333 57.993 1.00 15.55 555 MET A N 1
ATOM 670 C CA . MET A 1 97 ? 10.828 9.018 58.901 1.00 16.15 555 MET A CA 1
ATOM 671 C C . MET A 1 97 ? 11.210 10.205 59.774 1.00 17.03 555 MET A C 1
ATOM 672 O O . MET A 1 97 ? 11.548 10.024 60.956 1.00 17.44 555 MET A O 1
ATOM 677 N N . GLY A 1 98 ? 11.175 11.408 59.226 1.00 18.01 556 GLY A N 1
ATOM 678 C CA . GLY A 1 98 ? 11.504 12.571 60.045 1.00 16.88 556 GLY A CA 1
ATOM 679 C C . GLY A 1 98 ? 11.178 13.851 59.318 1.00 16.94 556 GLY A C 1
ATOM 680 O O . GLY A 1 98 ? 11.015 13.862 58.103 1.00 15.47 556 GLY A O 1
ATOM 681 N N . THR A 1 99 ? 11.086 14.945 60.079 1.00 15.92 557 THR A N 1
ATOM 682 C CA . THR A 1 99 ? 10.742 16.233 59.482 1.00 15.99 557 THR A CA 1
ATOM 683 C C . THR A 1 99 ? 11.584 17.348 60.085 1.00 14.78 557 THR A C 1
ATOM 684 O O . THR A 1 99 ? 12.081 17.253 61.219 1.00 15.95 557 THR A O 1
ATOM 688 N N . LEU A 1 100 ? 11.666 18.452 59.337 1.00 15.77 558 LEU A N 1
ATOM 689 C CA . LEU A 1 100 ? 12.264 19.676 59.867 1.00 14.57 558 LEU A CA 1
ATOM 690 C C . LEU A 1 100 ? 11.648 20.881 59.180 1.00 16.22 558 LEU A C 1
ATOM 691 O O . LEU A 1 100 ? 11.578 20.894 57.946 1.00 17.74 558 LEU A O 1
ATOM 696 N N . ARG A 1 101 ? 11.252 21.910 59.919 1.00 17.18 559 ARG A N 1
ATOM 697 C CA . ARG A 1 101 ? 10.783 23.136 59.299 1.00 20.89 559 ARG A CA 1
ATOM 698 C C . ARG A 1 101 ? 11.842 24.217 59.456 1.00 18.29 559 ARG A C 1
ATOM 699 O O . ARG A 1 101 ? 12.485 24.309 60.506 1.00 23.73 559 ARG A O 1
ATOM 707 N N . ILE A 1 102 ? 12.064 24.981 58.378 1.00 20.49 560 ILE A N 1
ATOM 708 C CA . ILE A 1 102 ? 13.007 26.104 58.358 1.00 18.02 560 ILE A CA 1
ATOM 709 C C . ILE A 1 102 ? 12.223 27.368 58.034 1.00 20.90 560 ILE A C 1
ATOM 710 O O . ILE A 1 102 ? 11.547 27.448 57.000 1.00 21.27 560 ILE A O 1
ATOM 715 N N . MET A 1 103 ? 12.310 28.361 58.914 1.00 21.37 561 MET A N 1
ATOM 716 C CA . MET A 1 103 ? 11.675 29.647 58.652 1.00 20.47 561 MET A CA 1
ATOM 717 C C . MET A 1 103 ? 12.582 30.479 57.751 1.00 25.70 561 MET A C 1
ATOM 718 O O . MET A 1 103 ? 13.768 30.629 58.041 1.00 20.66 561 MET A O 1
ATOM 723 N N . LEU A 1 104 ? 12.042 31.019 56.644 1.00 20.05 562 LEU A N 1
ATOM 724 C CA . LEU A 1 104 ? 12.907 31.827 55.775 1.00 16.79 562 LEU A CA 1
ATOM 725 C C . LEU A 1 104 ? 13.479 33.040 56.496 1.00 25.73 562 LEU A C 1
ATOM 726 O O . LEU A 1 104 ? 14.580 33.503 56.159 1.00 26.75 562 LEU A O 1
ATOM 731 N N . SER A 1 105 ? 12.763 33.572 57.495 1.00 24.11 563 SER A N 1
ATOM 732 C CA . SER A 1 105 ? 13.306 34.686 58.273 1.00 26.18 563 SER A CA 1
ATOM 733 C C . SER A 1 105 ? 14.634 34.320 58.935 1.00 25.88 563 SER A C 1
ATOM 734 O O . SER A 1 105 ? 15.516 35.189 59.092 1.00 28.30 563 SER A O 1
ATOM 737 N N . GLN A 1 106 ? 14.793 33.046 59.317 1.00 25.45 564 GLN A N 1
ATOM 738 C CA . GLN A 1 106 ? 16.044 32.617 59.929 1.00 25.95 564 GLN A CA 1
ATOM 739 C C . GLN A 1 106 ? 17.179 32.641 58.917 1.00 29.57 564 GLN A C 1
ATOM 740 O O . GLN A 1 106 ? 18.294 33.069 59.238 1.00 29.28 564 GLN A O 1
ATOM 746 N N . VAL A 1 107 ? 16.900 32.244 57.671 1.00 22.17 565 VAL A N 1
ATOM 747 C CA . VAL A 1 107 ? 17.933 32.293 56.638 1.00 25.02 565 VAL A CA 1
ATOM 748 C C . VAL A 1 107 ? 18.310 33.739 56.344 1.00 25.91 565 VAL A C 1
ATOM 749 O O . VAL A 1 107 ? 19.498 34.085 56.236 1.00 23.65 565 VAL A O 1
ATOM 753 N N . ALA A 1 108 ? 17.300 34.622 56.255 1.00 23.12 566 ALA A N 1
ATOM 754 C CA . ALA A 1 108 ? 17.546 36.024 55.927 1.00 23.36 566 ALA A CA 1
ATOM 755 C C . ALA A 1 108 ? 18.323 36.767 57.009 1.00 25.65 566 ALA A C 1
ATOM 756 O O . ALA A 1 108 ? 18.982 37.767 56.704 1.00 33.38 566 ALA A O 1
ATOM 758 N N . ALA A 1 109 ? 18.222 36.320 58.265 1.00 26.79 567 ALA A N 1
ATOM 759 C CA . ALA A 1 109 ? 18.965 36.920 59.371 1.00 32.47 567 ALA A CA 1
ATOM 760 C C . ALA A 1 109 ? 20.417 36.452 59.446 1.00 30.18 567 ALA A C 1
ATOM 761 O O . ALA A 1 109 ? 21.233 37.096 60.113 1.00 45.94 567 ALA A O 1
ATOM 763 N N . ALA A 1 110 ? 20.750 35.341 58.811 1.00 25.59 568 ALA A N 1
ATOM 764 C CA . ALA A 1 110 ? 22.065 34.749 58.947 1.00 26.61 568 ALA A CA 1
ATOM 765 C C . ALA A 1 110 ? 23.098 35.555 58.169 1.00 26.06 568 ALA A C 1
ATOM 766 O O . ALA A 1 110 ? 22.787 36.151 57.130 1.00 24.84 568 ALA A O 1
ATOM 768 N N . PRO A 1 111 ? 24.342 35.581 58.646 1.00 33.40 569 PRO A N 1
ATOM 769 C CA . PRO A 1 111 ? 25.397 36.287 57.911 1.00 30.10 569 PRO A CA 1
ATOM 770 C C . PRO A 1 111 ? 25.554 35.688 56.531 1.00 36.30 569 PRO A C 1
ATOM 771 O O . PRO A 1 111 ? 25.551 34.464 56.367 1.00 29.43 569 PRO A O 1
ATOM 775 N N . GLY A 1 112 ? 25.595 36.567 55.529 1.00 28.27 570 GLY A N 1
ATOM 776 C CA . GLY A 1 112 ? 25.682 36.145 54.153 1.00 23.91 570 GLY A CA 1
ATOM 777 C C . GLY A 1 112 ? 24.438 35.478 53.592 1.00 24.80 570 GLY A C 1
ATOM 778 O O . GLY A 1 112 ? 24.494 34.939 52.483 1.00 28.81 570 GLY A O 1
ATOM 779 N N . ASP A 1 113 ? 23.322 35.497 54.331 1.00 27.10 571 ASP A N 1
ATOM 780 C CA . ASP A 1 113 ? 22.078 34.832 53.929 1.00 20.58 571 ASP A CA 1
ATOM 781 C C . ASP A 1 113 ? 22.304 33.338 53.692 1.00 18.71 571 ASP A C 1
ATOM 782 O O . ASP A 1 113 ? 21.668 32.712 52.826 1.00 21.24 571 ASP A O 1
ATOM 787 N N . ILE A 1 114 ? 23.190 32.757 54.494 1.00 24.47 572 ILE A N 1
ATOM 788 C CA . ILE A 1 114 ? 23.644 31.371 54.374 1.00 27.61 572 ILE A CA 1
ATOM 789 C C . ILE A 1 114 ? 23.495 30.709 55.735 1.00 28.26 572 ILE A C 1
ATOM 790 O O . ILE A 1 114 ? 23.913 31.276 56.752 1.00 27.51 572 ILE A O 1
ATOM 795 N N . ILE A 1 115 ? 22.964 29.487 55.751 1.00 23.12 573 ILE A N 1
ATOM 796 C CA . ILE A 1 115 ? 22.976 28.619 56.923 1.00 28.43 573 ILE A CA 1
ATOM 797 C C . ILE A 1 115 ? 23.509 27.262 56.491 1.00 36.06 573 ILE A C 1
ATOM 798 O O . ILE A 1 115 ? 23.182 26.776 55.404 1.00 29.13 573 ILE A O 1
ATOM 803 N N . ARG A 1 116 ? 24.308 26.631 57.345 1.00 30.68 574 ARG A N 1
ATOM 804 C CA . ARG A 1 116 ? 24.992 25.411 56.921 1.00 26.90 574 ARG A CA 1
ATOM 805 C C . ARG A 1 116 ? 25.366 24.644 58.179 1.00 33.68 574 ARG A C 1
ATOM 806 O O . ARG A 1 116 ? 26.204 25.126 58.950 1.00 36.45 574 ARG A O 1
ATOM 814 N N . GLY A 1 117 ? 24.729 23.491 58.407 1.00 23.94 575 GLY A N 1
ATOM 815 C CA . GLY A 1 117 ? 25.027 22.734 59.617 1.00 23.54 575 GLY A CA 1
ATOM 816 C C . GLY A 1 117 ? 24.278 21.415 59.674 1.00 23.49 575 GLY A C 1
ATOM 817 O O . GLY A 1 117 ? 23.564 21.028 58.736 1.00 20.15 575 GLY A O 1
ATOM 818 N N . ASP A 1 118 ? 24.489 20.706 60.777 1.00 20.95 576 ASP A N 1
ATOM 819 C CA . ASP A 1 118 ? 23.817 19.440 61.062 1.00 19.87 576 ASP A CA 1
ATOM 820 C C . ASP A 1 118 ? 22.684 19.744 62.031 1.00 24.56 576 ASP A C 1
ATOM 821 O O . ASP A 1 118 ? 22.928 20.140 63.182 1.00 31.32 576 ASP A O 1
ATOM 826 N N . MET A 1 119 ? 21.456 19.563 61.577 1.00 15.79 577 MET A N 1
ATOM 827 C CA . MET A 1 119 ? 20.294 19.955 62.350 1.00 17.12 577 MET A CA 1
ATOM 828 C C . MET A 1 119 ? 19.560 18.706 62.836 1.00 18.06 577 MET A C 1
ATOM 829 O O . MET A 1 119 ? 19.746 17.611 62.301 1.00 16.36 577 MET A O 1
ATOM 834 N N . ASN A 1 120 ? 18.748 18.858 63.881 1.00 15.59 578 ASN A N 1
ATOM 835 C CA . ASN A 1 120 ? 18.025 17.713 64.444 1.00 19.48 578 ASN A CA 1
ATOM 836 C C . ASN A 1 120 ? 16.673 17.556 63.768 1.00 19.29 578 ASN A C 1
ATOM 837 O O . ASN A 1 120 ? 15.900 18.507 63.699 1.00 21.07 578 ASN A O 1
ATOM 842 N N . LEU A 1 121 ? 16.386 16.343 63.292 1.00 17.03 579 LEU A N 1
ATOM 843 C CA . LEU A 1 121 ? 15.078 16.023 62.730 1.00 18.03 579 LEU A CA 1
ATOM 844 C C . LEU A 1 121 ? 14.113 15.648 63.845 1.00 19.11 579 LEU A C 1
ATOM 845 O O . LEU A 1 121 ? 14.518 15.221 64.926 1.00 18.22 579 LEU A O 1
ATOM 850 N N . ASP A 1 122 ? 12.818 15.835 63.580 1.00 18.88 580 ASP A N 1
ATOM 851 C CA . ASP A 1 122 ? 11.755 15.429 64.508 1.00 16.74 580 ASP A CA 1
ATOM 852 C C . ASP A 1 122 ? 11.215 14.108 63.989 1.00 16.69 580 ASP A C 1
ATOM 853 O O . ASP A 1 122 ? 10.742 14.052 62.837 1.00 17.69 580 ASP A O 1
ATOM 858 N N . PRO A 1 123 ? 11.251 13.031 64.747 1.00 18.51 581 PRO A N 1
ATOM 859 C CA . PRO A 1 123 ? 11.582 12.931 66.172 1.00 18.18 581 PRO A CA 1
ATOM 860 C C . PRO A 1 123 ? 13.007 12.482 66.479 1.00 22.85 581 PRO A C 1
ATOM 861 O O . PRO A 1 123 ? 13.393 12.557 67.655 1.00 25.40 581 PRO A O 1
ATOM 865 N N . GLU A 1 124 ? 13.753 11.985 65.497 1.00 18.09 582 GLU A N 1
ATOM 866 C CA . GLU A 1 124 ? 15.135 11.583 65.750 1.00 22.69 582 GLU A CA 1
ATOM 867 C C . GLU A 1 124 ? 15.909 11.651 64.447 1.00 19.73 582 GLU A C 1
ATOM 868 O O . GLU A 1 124 ? 15.336 11.782 63.369 1.00 19.22 582 GLU A O 1
ATOM 874 N N . GLY A 1 125 ? 17.227 11.600 64.559 1.00 17.54 583 GLY A N 1
ATOM 875 C CA . GLY A 1 125 ? 18.088 11.701 63.399 1.00 17.48 583 GLY A CA 1
ATOM 876 C C . GLY A 1 125 ? 18.636 13.104 63.193 1.00 17.89 583 GLY A C 1
ATOM 877 O O . GLY A 1 125 ? 18.186 14.086 63.786 1.00 19.29 583 GLY A O 1
ATOM 878 N N . GLN A 1 126 ? 19.660 13.182 62.329 1.00 18.02 584 GLN A N 1
ATOM 879 C CA . GLN A 1 126 ? 20.292 14.452 62.004 1.00 14.53 584 GLN A CA 1
ATOM 880 C C . GLN A 1 126 ? 20.291 14.604 60.492 1.00 17.30 584 GLN A C 1
ATOM 881 O O . GLN A 1 126 ? 20.301 13.623 59.732 1.00 18.10 584 GLN A O 1
ATOM 887 N N . ILE A 1 127 ? 20.280 15.853 60.052 1.00 13.63 585 ILE A N 1
ATOM 888 C CA . ILE A 1 127 ? 20.296 16.159 58.628 1.00 14.00 585 ILE A CA 1
ATOM 889 C C . ILE A 1 127 ? 21.330 17.243 58.409 1.00 17.20 585 ILE A C 1
ATOM 890 O O . ILE A 1 127 ? 21.359 18.240 59.136 1.00 20.81 585 ILE A O 1
ATOM 895 N N . SER A 1 128 ? 22.189 17.055 57.416 1.00 12.83 586 SER A N 1
ATOM 896 C CA A SER A 1 128 ? 23.203 18.036 57.070 0.45 13.03 586 SER A CA 1
ATOM 897 C CA B SER A 1 128 ? 23.202 18.037 57.072 0.55 13.02 586 SER A CA 1
ATOM 898 C C . SER A 1 128 ? 22.699 18.845 55.887 1.00 14.57 586 SER A C 1
ATOM 899 O O . SER A 1 128 ? 22.418 18.286 54.816 1.00 17.96 586 SER A O 1
ATOM 904 N N . LEU A 1 129 ? 22.546 20.154 56.087 1.00 15.67 587 LEU A N 1
ATOM 905 C CA A LEU A 1 129 ? 21.979 20.968 55.025 0.70 21.45 587 LEU A CA 1
ATOM 906 C CA B LEU A 1 129 ? 21.899 21.033 55.121 0.30 23.81 587 LEU A CA 1
ATOM 907 C C . LEU A 1 129 ? 22.750 22.268 54.875 1.00 21.88 587 LEU A C 1
ATOM 908 O O . LEU A 1 129 ? 23.433 22.749 55.794 1.00 23.76 587 LEU A O 1
ATOM 917 N N . GLU A 1 130 ? 22.656 22.795 53.659 1.00 18.22 588 GLU A N 1
ATOM 918 C CA . GLU A 1 130 ? 23.085 24.134 53.322 1.00 19.83 588 GLU A CA 1
ATOM 919 C C . GLU A 1 130 ? 21.887 24.843 52.709 1.00 18.71 588 GLU A C 1
ATOM 920 O O . GLU A 1 130 ? 21.239 24.326 51.792 1.00 18.91 588 GLU A O 1
ATOM 926 N N . LEU A 1 131 ? 21.581 26.009 53.228 1.00 18.47 589 LEU A N 1
ATOM 927 C CA . LEU A 1 131 ? 20.489 26.848 52.758 1.00 17.85 589 LEU A CA 1
ATOM 928 C C . LEU A 1 131 ? 21.045 28.215 52.388 1.00 17.05 589 LEU A C 1
ATOM 929 O O . LEU A 1 131 ? 21.676 28.879 53.215 1.00 19.99 589 LEU A O 1
ATOM 934 N N . LYS A 1 132 ? 20.833 28.634 51.147 1.00 19.72 590 LYS A N 1
ATOM 935 C CA . LYS A 1 132 ? 21.348 29.915 50.669 1.00 17.46 590 LYS A CA 1
ATOM 936 C C . LYS A 1 132 ? 20.194 30.712 50.072 1.00 18.58 590 LYS A C 1
ATOM 937 O O . LYS A 1 132 ? 19.532 30.240 49.139 1.00 18.60 590 LYS A O 1
ATOM 943 N N . LEU A 1 133 ? 19.950 31.916 50.591 1.00 18.04 591 LEU A N 1
ATOM 944 C CA . LEU A 1 133 ? 18.890 32.768 50.061 1.00 16.93 591 LEU A CA 1
ATOM 945 C C . LEU A 1 133 ? 19.507 33.837 49.160 1.00 19.28 591 LEU A C 1
ATOM 946 O O . LEU A 1 133 ? 20.396 34.571 49.604 1.00 22.74 591 LEU A O 1
ATOM 951 N N . LEU A 1 134 ? 19.032 33.930 47.909 1.00 18.93 592 LEU A N 1
ATOM 952 C CA . LEU A 1 134 ? 19.367 35.030 47.014 1.00 18.74 592 LEU A CA 1
ATOM 953 C C . LEU A 1 134 ? 18.154 35.959 46.970 1.00 23.73 592 LEU A C 1
ATOM 954 O O . LEU A 1 134 ? 17.091 35.567 46.491 1.00 24.91 592 LEU A O 1
ATOM 959 N N . ARG A 1 135 ? 18.296 37.187 47.466 1.00 25.48 593 ARG A N 1
ATOM 960 C CA . ARG A 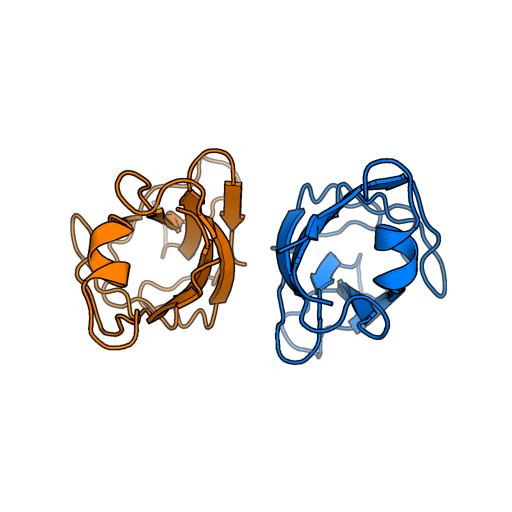1 135 ? 17.154 38.096 47.465 1.00 24.29 593 ARG A CA 1
ATOM 961 C C . ARG A 1 135 ? 16.983 38.760 46.114 1.00 36.44 593 ARG A C 1
ATOM 962 O O . ARG A 1 135 ? 17.958 39.066 45.426 1.00 29.72 593 ARG A O 1
ATOM 970 N N . HIS A 1 136 ? 15.725 39.016 45.753 1.00 29.44 594 HIS A N 1
ATOM 971 C CA . HIS A 1 136 ? 15.390 39.725 44.517 1.00 42.57 594 HIS A CA 1
ATOM 972 C C . HIS A 1 136 ? 14.919 41.130 44.845 1.00 58.75 594 HIS A C 1
ATOM 973 O O . HIS A 1 136 ? 14.627 41.441 46.006 1.00 63.44 594 HIS A O 1
ATOM 981 N N . GLY B 1 16 ? 20.437 40.910 34.114 1.00 61.09 474 GLY B N 1
ATOM 982 C CA . GLY B 1 16 ? 19.304 40.367 33.377 1.00 46.62 474 GLY B CA 1
ATOM 983 C C . GLY B 1 16 ? 19.108 38.877 33.611 1.00 46.55 474 GLY B C 1
ATOM 984 O O . GLY B 1 16 ? 19.343 38.079 32.695 1.00 38.60 474 GLY B O 1
ATOM 985 N N . GLY B 1 17 ? 18.675 38.537 34.841 1.00 27.77 475 GLY B N 1
ATOM 986 C CA . GLY B 1 17 ? 18.469 37.186 35.341 1.00 29.10 475 GLY B CA 1
ATOM 987 C C . GLY B 1 17 ? 17.021 36.870 35.689 1.00 22.05 475 GLY B C 1
ATOM 988 O O . GLY B 1 17 ? 16.131 37.686 35.426 1.00 23.90 475 GLY B O 1
ATOM 989 N N . GLY B 1 18 ? 16.774 35.683 36.247 1.00 21.13 476 GLY B N 1
ATOM 990 C CA . GLY B 1 18 ? 15.416 35.300 36.601 1.00 21.84 476 GLY B CA 1
ATOM 991 C C . GLY B 1 18 ? 15.433 33.932 37.254 1.00 17.10 476 GLY B C 1
ATOM 992 O O . GLY B 1 18 ? 16.483 33.414 37.590 1.00 18.41 476 GLY B O 1
A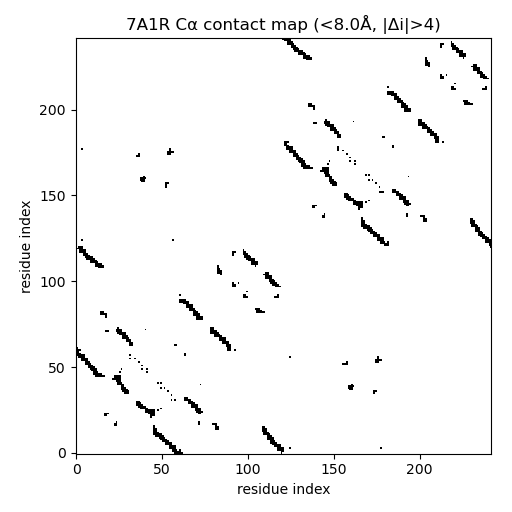TOM 993 N N . THR B 1 19 ? 14.254 33.345 37.423 1.00 16.08 477 THR B N 1
ATOM 994 C CA . THR B 1 19 ? 14.128 31.962 37.861 1.00 16.48 477 THR B CA 1
ATOM 995 C C . THR B 1 19 ? 13.354 31.209 36.792 1.00 17.63 477 THR B C 1
ATOM 996 O O . THR B 1 19 ? 12.313 31.686 36.310 1.00 19.41 477 THR B O 1
ATOM 1000 N N . LEU B 1 20 ? 13.856 30.049 36.412 1.00 12.48 478 LEU B N 1
ATOM 1001 C CA . LEU B 1 20 ? 13.223 29.195 35.415 1.00 12.65 478 LEU B CA 1
ATOM 1002 C C . LEU B 1 20 ? 12.557 28.017 36.119 1.00 16.19 478 LEU B C 1
ATOM 1003 O O . LEU B 1 20 ? 13.230 27.209 36.751 1.00 15.54 478 LEU B O 1
ATOM 1008 N N . PHE B 1 21 ? 11.234 27.920 35.993 1.00 14.39 479 PHE B N 1
ATOM 1009 C CA . PHE B 1 21 ? 10.467 26.794 36.507 1.00 16.16 479 PHE B CA 1
ATOM 1010 C C . PHE B 1 21 ? 10.310 25.770 35.386 1.00 15.38 479 PHE B C 1
ATOM 1011 O O . PHE B 1 21 ? 9.845 26.106 34.285 1.00 17.64 479 PHE B O 1
ATOM 1019 N N . VAL B 1 22 ? 10.717 24.525 35.668 1.00 12.54 480 VAL B N 1
ATOM 1020 C CA . VAL B 1 22 ? 10.681 23.446 34.693 1.00 15.01 480 VAL B CA 1
ATOM 1021 C C . VAL B 1 22 ? 9.698 22.391 35.179 1.00 16.48 480 VAL B C 1
ATOM 1022 O O . VAL B 1 22 ? 9.802 21.907 36.316 1.00 17.44 480 VAL B O 1
ATOM 1026 N N . THR B 1 23 ? 8.745 22.037 34.327 1.00 16.66 481 THR B N 1
ATOM 1027 C CA . THR B 1 23 ? 7.921 20.860 34.572 1.00 13.86 481 THR B CA 1
ATOM 1028 C C . THR B 1 23 ? 8.132 19.883 33.433 1.00 15.35 481 THR B C 1
ATOM 1029 O O . THR B 1 23 ? 7.898 20.229 32.265 1.00 16.61 481 THR B O 1
ATOM 1033 N N . VAL B 1 24 ? 8.592 18.671 33.748 1.00 14.78 482 VAL B N 1
ATOM 1034 C CA . VAL B 1 24 ? 8.602 17.584 32.760 1.00 12.94 482 VAL B CA 1
ATOM 1035 C C . VAL B 1 24 ? 7.436 16.649 33.070 1.00 12.42 482 VAL B C 1
ATOM 1036 O O . VAL B 1 24 ? 7.493 15.871 34.031 1.00 13.90 482 VAL B O 1
ATOM 1040 N N . GLN B 1 25 ? 6.383 16.693 32.241 1.00 13.28 483 GLN B N 1
ATOM 1041 C CA . GLN B 1 25 ? 5.202 15.866 32.486 1.00 14.83 483 GLN B CA 1
ATOM 1042 C C . GLN B 1 25 ? 5.463 14.398 32.159 1.00 17.28 483 GLN B C 1
ATOM 1043 O O . GLN B 1 25 ? 5.102 13.490 32.926 1.00 15.39 483 GLN B O 1
ATOM 1049 N N . ARG B 1 26 ? 6.030 14.129 30.983 1.00 14.17 484 ARG B N 1
ATOM 1050 C CA . ARG B 1 26 ? 6.163 12.751 30.506 1.00 14.55 484 ARG B CA 1
ATOM 1051 C C . ARG B 1 26 ? 7.159 12.745 29.346 1.00 14.84 484 ARG B C 1
ATOM 1052 O O . ARG B 1 26 ? 7.531 13.800 28.814 1.00 15.83 484 ARG B O 1
ATOM 1060 N N . CYS B 1 27 ? 7.601 11.539 28.975 1.00 13.14 485 CYS B N 1
ATOM 1061 C CA . CYS B 1 27 ? 8.217 11.295 27.673 1.00 13.47 485 CYS B CA 1
ATOM 1062 C C . CYS B 1 27 ? 7.507 10.135 26.995 1.00 16.77 485 CYS B C 1
ATOM 1063 O O . CYS B 1 27 ? 6.853 9.303 27.651 1.00 14.91 485 CYS B O 1
ATOM 1066 N N . ARG B 1 28 ? 7.620 10.103 25.654 1.00 14.51 486 ARG B N 1
ATOM 1067 C CA . ARG B 1 28 ? 7.031 9.041 24.835 1.00 13.79 486 ARG B CA 1
ATOM 1068 C C . ARG B 1 28 ? 8.034 8.563 23.789 1.00 14.69 486 ARG B C 1
ATOM 1069 O O . ARG B 1 28 ? 8.843 9.353 23.278 1.00 16.33 486 ARG B O 1
ATOM 1077 N N . ASN B 1 29 ? 8.005 7.257 23.502 1.00 17.44 487 ASN B N 1
ATOM 1078 C CA . ASN B 1 29 ? 8.775 6.685 22.401 1.00 18.50 487 ASN B CA 1
ATOM 1079 C C . ASN B 1 29 ? 10.271 6.893 22.583 1.00 19.81 487 ASN B C 1
ATOM 1080 O O . ASN B 1 29 ? 10.994 7.152 21.625 1.00 22.07 487 ASN B O 1
ATOM 1085 N N . LEU B 1 30 ? 10.742 6.754 23.820 1.00 19.22 488 LEU B N 1
ATOM 1086 C CA . LEU B 1 30 ? 12.175 6.831 24.072 1.00 16.07 488 LEU B CA 1
ATOM 1087 C C . LEU B 1 30 ? 12.917 5.646 23.450 1.00 19.51 488 LEU B C 1
ATOM 1088 O O . LEU B 1 30 ? 12.383 4.532 23.308 1.00 20.32 488 LEU B O 1
ATOM 1093 N N . LYS B 1 31 ? 14.182 5.882 23.112 1.00 19.10 489 LYS B N 1
ATOM 1094 C CA . LYS B 1 31 ? 15.069 4.811 22.656 1.00 23.44 489 LYS B CA 1
ATOM 1095 C C . LYS B 1 31 ? 15.512 3.919 23.830 1.00 18.62 489 LYS B C 1
ATOM 1096 O O . LYS B 1 31 ? 16.072 4.418 24.816 1.00 19.91 489 LYS B O 1
ATOM 1102 N N . ASN B 1 32 ? 15.287 2.614 23.723 1.00 20.65 490 ASN B N 1
ATOM 1103 C CA . ASN B 1 32 ? 15.748 1.680 24.743 1.00 18.10 490 ASN B CA 1
ATOM 1104 C C . ASN B 1 32 ? 17.275 1.592 24.698 1.00 25.27 490 ASN B C 1
ATOM 1105 O O . ASN B 1 32 ? 17.877 1.496 23.617 1.00 23.38 490 ASN B O 1
ATOM 1110 N N . LYS B 1 33 ? 17.909 1.648 25.878 1.00 19.33 491 LYS B N 1
ATOM 1111 C CA . LYS B 1 33 ? 19.350 1.501 25.995 1.00 18.96 491 LYS B CA 1
ATOM 1112 C C . LYS B 1 33 ? 19.745 0.305 26.852 1.00 17.99 491 LYS B C 1
ATOM 1113 O O . LYS B 1 33 ? 20.947 0.027 26.996 1.00 25.05 491 LYS B O 1
ATOM 1119 N N . GLU B 1 34 ? 18.777 -0.409 27.414 1.00 19.49 492 GLU B N 1
ATOM 1120 C CA . GLU B 1 34 ? 19.070 -1.505 28.326 1.00 22.40 492 GLU B CA 1
ATOM 1121 C C . GLU B 1 34 ? 19.574 -2.715 27.552 1.00 21.99 492 GLU B C 1
ATOM 1122 O O . GLU B 1 34 ? 19.026 -3.079 26.499 1.00 29.22 492 GLU B O 1
ATOM 1128 N N . THR B 1 35 ? 20.597 -3.375 28.100 1.00 29.39 493 THR B N 1
ATOM 1129 C CA . THR B 1 35 ? 21.133 -4.561 27.433 1.00 35.96 493 THR B CA 1
ATOM 1130 C C . THR B 1 35 ? 20.127 -5.713 27.463 1.00 36.13 493 THR B C 1
ATOM 1131 O O . THR B 1 35 ? 19.847 -6.338 26.433 1.00 34.65 493 THR B O 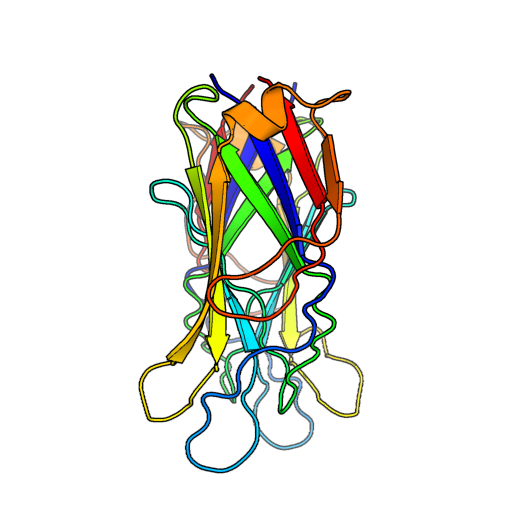1
ATOM 1135 N N . ILE B 1 36 ? 19.554 -5.981 28.634 1.00 28.93 494 ILE B N 1
ATOM 1136 C CA . ILE B 1 36 ? 18.529 -7.005 28.835 1.00 30.28 494 ILE B CA 1
ATOM 1137 C C . ILE B 1 36 ? 17.321 -6.329 29.458 1.00 27.83 494 ILE B C 1
ATOM 1138 O O . ILE B 1 36 ? 17.439 -5.689 30.516 1.00 26.20 494 ILE B O 1
ATOM 1143 N N . GLY B 1 37 ? 16.169 -6.426 28.794 1.00 24.11 495 GLY B N 1
ATOM 1144 C CA . GLY B 1 37 ? 14.987 -5.790 29.336 1.00 27.25 495 GLY B CA 1
ATOM 1145 C C . GLY B 1 37 ? 14.789 -4.380 28.811 1.00 22.90 495 GLY B C 1
ATOM 1146 O O . GLY B 1 37 ? 15.250 -4.001 27.724 1.00 24.36 495 GLY B O 1
ATOM 1147 N N . VAL B 1 38 ? 14.088 -3.585 29.624 1.00 18.71 496 VAL B N 1
ATOM 1148 C CA . VAL B 1 38 ? 13.687 -2.226 29.269 1.00 19.70 496 VAL B CA 1
ATOM 1149 C C . VAL B 1 38 ? 14.356 -1.210 30.192 1.00 17.29 496 VAL B C 1
ATOM 1150 O O . VAL B 1 38 ? 14.408 -1.407 31.404 1.00 17.30 496 VAL B O 1
ATOM 1154 N N . SER B 1 39 ? 14.790 -0.087 29.613 1.00 16.60 497 SER B N 1
ATOM 1155 C CA . SER B 1 39 ? 15.433 0.998 30.352 1.00 15.37 497 SER B CA 1
ATOM 1156 C C . SER B 1 39 ? 14.544 1.551 31.468 1.00 16.05 497 SER B C 1
ATOM 1157 O O . SER B 1 39 ? 13.317 1.401 31.464 1.00 15.94 497 SER B O 1
ATOM 1160 N N . ASP B 1 40 ? 15.193 2.277 32.382 1.00 14.22 498 ASP B N 1
ATOM 1161 C CA . ASP B 1 40 ? 14.568 2.790 33.604 1.00 15.03 498 ASP B CA 1
ATOM 1162 C C . ASP B 1 40 ? 14.820 4.289 33.661 1.00 14.26 498 ASP B C 1
ATOM 1163 O O . ASP B 1 40 ? 15.748 4.747 34.336 1.00 14.11 498 ASP B O 1
ATOM 1168 N N . PRO B 1 41 ? 14.010 5.093 32.976 1.00 13.55 499 PRO B N 1
ATOM 1169 C CA . PRO B 1 41 ? 14.397 6.500 32.736 1.00 14.48 499 PRO B CA 1
ATOM 1170 C C . PRO B 1 41 ? 14.278 7.427 33.925 1.00 14.28 499 PRO B C 1
ATOM 1171 O O . PRO B 1 41 ? 13.397 7.282 34.782 1.00 14.09 499 PRO B O 1
ATOM 1175 N N . TYR B 1 42 ? 15.173 8.424 33.948 1.00 13.26 500 TYR B N 1
ATOM 1176 C CA . TYR B 1 42 ? 15.001 9.602 34.799 1.00 12.43 500 TYR B CA 1
ATOM 1177 C C . TYR B 1 42 ? 15.450 10.844 34.034 1.00 13.72 500 TYR B C 1
ATOM 1178 O O . TYR B 1 42 ? 16.125 10.762 32.986 1.00 14.23 500 TYR B O 1
ATOM 1187 N N . VAL B 1 43 ? 15.047 12.023 34.571 1.00 13.11 501 VAL B N 1
ATOM 1188 C CA . VAL B 1 43 ? 15.388 13.340 34.009 1.00 11.70 501 VAL B CA 1
ATOM 1189 C C . VAL B 1 43 ? 16.603 13.928 34.714 1.00 13.85 501 VAL B C 1
ATOM 1190 O O . VAL B 1 43 ? 16.705 13.905 35.952 1.00 14.76 501 VAL B O 1
ATOM 1194 N N . LYS B 1 44 ? 17.539 14.487 33.950 1.00 13.48 502 LYS B N 1
ATOM 1195 C CA . LYS B 1 44 ? 18.589 15.323 34.498 1.00 14.14 502 LYS B CA 1
ATOM 1196 C C . LYS B 1 44 ? 18.486 16.686 33.836 1.00 12.88 502 LYS B C 1
ATOM 1197 O O . LYS B 1 44 ? 18.297 16.786 32.621 1.00 15.27 502 LYS B O 1
ATOM 1203 N N . LEU B 1 45 ? 18.518 17.740 34.641 1.00 11.03 503 LEU B N 1
ATOM 1204 C CA . LEU B 1 45 ? 18.540 19.100 34.147 1.00 11.03 503 LEU B CA 1
ATOM 1205 C C . LEU B 1 45 ? 19.870 19.728 34.546 1.00 14.11 503 LEU B C 1
ATOM 1206 O O . LEU B 1 45 ? 20.361 19.497 35.654 1.00 13.83 503 LEU B O 1
ATOM 1211 N N . GLN B 1 46 ? 20.425 20.586 33.685 1.00 13.87 504 GLN B N 1
ATOM 1212 C CA . GLN B 1 46 ? 21.632 21.333 34.038 1.00 14.09 504 GLN B CA 1
ATOM 1213 C C . GLN B 1 46 ? 21.586 22.735 33.437 1.00 13.12 504 GLN B C 1
ATOM 1214 O O . GLN B 1 46 ? 21.218 22.918 32.274 1.00 14.71 504 GLN B O 1
ATOM 1220 N N . LEU B 1 47 ? 21.908 23.734 34.253 1.00 13.11 505 LEU B N 1
ATOM 1221 C CA . LEU B 1 47 ? 22.031 25.122 33.799 1.00 13.41 505 LEU B CA 1
ATOM 1222 C C . LEU B 1 47 ? 23.200 25.729 34.569 1.00 16.95 505 LEU B C 1
ATOM 1223 O O . LEU B 1 47 ? 23.172 25.774 35.803 1.00 15.64 505 LEU B O 1
ATOM 1228 N N . ARG B 1 48 ? 24.254 26.106 33.846 1.00 16.57 506 ARG B N 1
ATOM 1229 C CA . ARG B 1 48 ? 25.533 26.495 34.478 1.00 15.25 506 ARG B CA 1
ATOM 1230 C C . ARG B 1 48 ? 25.976 25.412 35.453 1.00 15.95 506 ARG B C 1
ATOM 1231 O O . ARG B 1 48 ? 26.059 24.253 35.042 1.00 19.59 506 ARG B O 1
ATOM 1239 N N . LYS B 1 49 ? 26.218 25.735 36.725 1.00 15.41 507 LYS B N 1
ATOM 1240 C CA . LYS B 1 49 ? 26.668 24.726 37.685 1.00 18.57 507 LYS B CA 1
ATOM 1241 C C . LYS B 1 49 ? 25.532 23.990 38.402 1.00 16.36 507 LYS B C 1
ATOM 1242 O O . LYS B 1 49 ? 25.802 23.065 39.190 1.00 23.41 507 LYS B O 1
ATOM 1248 N N . GLN B 1 50 ? 24.280 24.345 38.151 1.00 14.88 508 GLN B N 1
ATOM 1249 C CA . GLN B 1 50 ? 23.156 23.712 38.825 1.00 13.35 508 GLN B CA 1
ATOM 1250 C C . GLN B 1 50 ? 22.792 22.423 38.095 1.00 12.88 508 GLN B C 1
ATOM 1251 O O . GLN B 1 50 ? 22.745 22.388 36.855 1.00 16.44 508 GLN B O 1
ATOM 1257 N N . THR B 1 51 ? 22.527 21.371 38.864 1.00 13.09 509 THR B N 1
ATOM 1258 C CA . THR B 1 51 ? 22.059 20.100 38.346 1.00 14.11 509 THR B CA 1
ATOM 1259 C C . THR B 1 51 ? 20.853 19.646 39.160 1.00 12.60 509 THR B C 1
ATOM 1260 O O . THR B 1 51 ? 20.798 19.861 40.383 1.00 14.02 509 THR B O 1
ATOM 1264 N N . ARG B 1 52 ? 19.892 18.996 38.489 1.00 12.54 510 ARG B N 1
ATOM 1265 C CA . ARG B 1 52 ? 18.737 18.369 39.130 1.00 13.49 510 ARG B CA 1
ATOM 1266 C C . ARG B 1 52 ? 18.546 16.983 38.531 1.00 16.72 510 ARG B C 1
ATOM 1267 O O . ARG B 1 52 ? 18.839 16.768 37.359 1.00 15.77 510 ARG B O 1
ATOM 1275 N N . LYS B 1 53 ? 18.077 16.026 39.346 1.00 15.84 511 LYS B N 1
ATOM 1276 C CA . LYS B 1 53 ? 17.773 14.674 38.887 1.00 14.09 511 LYS B CA 1
ATOM 1277 C C . LYS B 1 53 ? 16.452 14.219 39.479 1.00 14.84 511 LYS B C 1
ATOM 1278 O O . LYS B 1 53 ? 16.248 14.277 40.701 1.00 16.89 511 LYS B O 1
ATOM 1284 N N . SER B 1 54 ? 15.581 13.703 38.629 1.00 13.76 512 SER B N 1
ATOM 1285 C CA . SER B 1 54 ? 14.323 13.182 39.115 1.00 13.95 512 SER B CA 1
ATOM 1286 C C . SER B 1 54 ? 14.504 11.749 39.620 1.00 15.44 512 SER B C 1
ATOM 1287 O O . SER B 1 54 ? 15.439 11.039 39.231 1.00 14.15 512 SER B O 1
ATOM 1290 N N . PRO B 1 55 ? 13.580 11.277 40.439 1.00 12.82 513 PRO B N 1
ATOM 1291 C CA . PRO B 1 55 ? 13.487 9.833 40.665 1.00 13.68 513 PRO B CA 1
ATOM 1292 C C . PRO B 1 55 ? 13.314 9.101 39.333 1.00 14.60 513 PRO B C 1
ATOM 1293 O O . PRO B 1 55 ? 12.775 9.649 38.359 1.00 14.71 513 PRO B O 1
ATOM 1297 N N . TYR B 1 56 ? 13.779 7.853 39.273 1.00 14.66 514 TYR B N 1
ATOM 1298 C CA . TYR B 1 56 ? 13.614 7.087 38.042 1.00 13.61 514 TYR B CA 1
ATOM 1299 C C . TYR B 1 56 ? 12.313 6.291 38.085 1.00 12.89 514 TYR B C 1
ATOM 1300 O O . TYR B 1 56 ? 11.730 6.031 39.155 1.00 16.87 514 TYR B O 1
ATOM 1309 N N . ILE B 1 57 ? 11.859 5.895 36.901 1.00 13.58 515 ILE B N 1
ATOM 1310 C CA . ILE B 1 57 ? 10.704 5.021 36.741 1.00 14.52 515 ILE B CA 1
ATOM 1311 C C . ILE B 1 57 ? 11.182 3.727 36.097 1.00 18.26 515 ILE B C 1
ATOM 1312 O O . ILE B 1 57 ? 11.876 3.753 35.071 1.00 18.21 515 ILE B O 1
ATOM 1317 N N . SER B 1 58 ? 10.824 2.602 36.692 1.00 17.79 516 SER B N 1
ATOM 1318 C CA . SER B 1 58 ? 11.355 1.334 36.213 1.00 16.40 516 SER B CA 1
ATOM 1319 C C . SER B 1 58 ? 10.682 0.858 34.918 1.00 20.63 516 SER B C 1
ATOM 1320 O O . SER B 1 58 ? 9.462 0.981 34.740 1.00 19.67 516 SER B O 1
ATOM 1323 N N . SER B 1 59 ? 11.496 0.314 34.006 1.00 16.56 517 SER B N 1
ATOM 1324 C CA A SER B 1 59 ? 11.022 -0.527 32.899 0.66 20.93 517 SER B CA 1
ATOM 1325 C CA B SER B 1 59 ? 11.032 -0.525 32.891 0.34 20.00 517 SER B CA 1
ATOM 1326 C C . SER B 1 59 ? 9.975 0.152 32.015 1.00 21.23 517 SER B C 1
ATOM 1327 O O . SER B 1 59 ? 8.889 -0.380 31.795 1.00 19.03 517 SER B O 1
ATOM 1332 N N . THR B 1 60 ? 10.325 1.320 31.478 1.00 17.42 518 THR B N 1
ATOM 1333 C CA . THR B 1 60 ? 9.389 1.976 30.572 1.00 15.25 518 THR B CA 1
ATOM 1334 C C . THR B 1 60 ? 10.125 2.873 29.569 1.00 14.40 518 THR B C 1
ATOM 1335 O O . THR B 1 60 ? 11.128 3.518 29.912 1.00 16.83 518 THR B O 1
ATOM 1339 N N . LEU B 1 61 ? 9.641 2.871 28.315 1.00 16.36 519 LEU B N 1
ATOM 1340 C CA . LEU B 1 61 ? 10.037 3.877 27.335 1.00 17.25 519 LEU B CA 1
ATOM 1341 C C . LEU B 1 61 ? 9.020 5.006 27.242 1.00 14.06 519 LEU B C 1
ATOM 1342 O O . LEU B 1 61 ? 9.148 5.882 26.362 1.00 15.78 519 LEU B O 1
ATOM 1347 N N . ASN B 1 62 ? 7.979 4.969 28.088 1.00 19.25 520 ASN B N 1
ATOM 1348 C CA . ASN B 1 62 ? 6.905 5.961 28.079 1.00 16.99 520 ASN B CA 1
ATOM 1349 C C . ASN B 1 62 ? 6.619 6.455 29.492 1.00 13.98 520 ASN B C 1
ATOM 1350 O O . ASN B 1 62 ? 5.481 6.404 29.958 1.00 18.05 520 ASN B O 1
ATOM 1355 N N . PRO B 1 63 ? 7.632 7.023 30.163 1.00 16.35 521 PRO B N 1
ATOM 1356 C CA . PRO B 1 63 ? 7.480 7.411 31.586 1.00 13.59 521 PRO B CA 1
ATOM 1357 C C . PRO B 1 63 ? 6.555 8.614 31.782 1.00 16.48 521 PRO B C 1
ATOM 1358 O O . PRO B 1 63 ? 6.605 9.604 31.034 1.00 16.85 521 PRO B O 1
ATOM 1362 N N . ASP B 1 64 ? 5.750 8.559 32.853 1.00 15.63 522 ASP B N 1
ATOM 1363 C CA . ASP B 1 64 ? 4.983 9.726 33.302 1.00 16.30 522 ASP B CA 1
ATOM 1364 C C . ASP B 1 64 ? 5.668 10.277 34.551 1.00 18.44 522 ASP B C 1
ATOM 1365 O O . ASP B 1 64 ? 5.426 9.803 35.669 1.00 25.49 522 ASP B O 1
ATOM 1370 N N . PHE B 1 65 ? 6.473 11.314 34.380 1.00 15.60 523 PHE B N 1
ATOM 1371 C CA . PHE B 1 65 ? 7.347 11.803 35.458 1.00 16.38 523 PHE B CA 1
ATOM 1372 C C . PHE B 1 65 ? 6.650 12.781 36.408 1.00 18.89 523 PHE B C 1
ATOM 1373 O O . PHE B 1 65 ? 6.873 12.732 37.634 1.00 16.19 523 PHE B O 1
ATOM 1381 N N . ASN B 1 66 ? 5.887 13.752 35.880 1.00 16.38 524 ASN B N 1
ATOM 1382 C CA . ASN B 1 66 ? 5.363 14.872 36.693 1.00 16.70 524 ASN B CA 1
ATOM 1383 C C . ASN B 1 66 ? 6.451 15.493 37.567 1.00 21.20 524 ASN B C 1
ATOM 1384 O O . ASN B 1 66 ? 6.288 15.690 38.783 1.00 18.31 524 ASN B O 1
ATOM 1389 N N . PHE B 1 67 ? 7.570 15.804 36.935 1.00 16.44 525 PHE B N 1
ATOM 1390 C CA . PHE B 1 67 ? 8.766 16.254 37.638 1.00 13.10 525 PHE B CA 1
ATOM 1391 C C . PHE B 1 67 ? 8.822 17.773 37.618 1.00 15.15 525 PHE B C 1
ATOM 1392 O O . PHE B 1 67 ? 8.773 18.367 36.548 1.00 15.98 525 PHE B O 1
ATOM 1400 N N . GLU B 1 68 ? 8.979 18.406 38.786 1.00 14.53 526 GLU B N 1
ATOM 1401 C CA . GLU B 1 68 ? 9.048 19.859 38.892 1.00 13.82 526 GLU B CA 1
ATOM 1402 C C . GLU B 1 68 ? 10.378 20.274 39.491 1.00 17.59 526 GLU B C 1
ATOM 1403 O O . GLU B 1 68 ? 10.862 19.669 40.459 1.00 17.76 526 GLU B O 1
ATOM 1409 N N . ALA B 1 69 ? 10.949 21.323 38.934 1.00 13.66 527 ALA B N 1
ATOM 1410 C CA . ALA B 1 69 ? 12.215 21.851 39.425 1.00 12.02 527 ALA B CA 1
ATOM 1411 C C . ALA B 1 69 ? 12.276 23.343 39.138 1.00 12.25 527 ALA B C 1
ATOM 1412 O O . ALA B 1 69 ? 11.473 23.899 38.372 1.00 15.76 527 ALA B O 1
ATOM 1414 N N . ALA B 1 70 ? 13.259 24.002 39.753 1.00 12.64 528 ALA B N 1
ATOM 1415 C CA . ALA B 1 70 ? 13.547 25.407 39.481 1.00 12.42 528 ALA B CA 1
ATOM 1416 C C . ALA B 1 70 ? 15.046 25.633 39.377 1.00 12.64 528 ALA B C 1
ATOM 1417 O O . ALA B 1 70 ? 15.840 25.014 40.095 1.00 16.28 528 ALA B O 1
ATOM 1419 N N . LEU B 1 71 ? 15.433 26.520 38.464 1.00 13.64 529 LEU B N 1
ATOM 1420 C CA . LEU B 1 71 ? 16.848 26.794 38.255 1.00 13.94 529 LEU B CA 1
ATOM 1421 C C . LEU B 1 71 ? 17.040 28.300 38.152 1.00 15.98 529 LEU B C 1
ATOM 1422 O O . LEU B 1 71 ? 16.248 28.991 37.503 1.00 16.38 529 LEU B O 1
ATOM 1427 N N . GLU B 1 72 ? 18.096 28.824 38.771 1.00 14.12 530 GLU B N 1
ATOM 1428 C CA . GLU B 1 72 ? 18.355 30.254 38.659 1.00 14.81 530 GLU B CA 1
ATOM 1429 C C . GLU B 1 72 ? 18.989 30.563 37.306 1.00 16.19 530 GLU B C 1
ATOM 1430 O O . GLU B 1 72 ? 19.810 29.783 36.809 1.00 18.55 530 GLU B O 1
ATOM 1436 N N . VAL B 1 73 ? 18.578 31.685 36.696 1.00 15.59 531 VAL B N 1
ATOM 1437 C CA . VAL B 1 73 ? 19.086 32.142 35.399 1.00 16.90 531 VAL B CA 1
ATOM 1438 C C . VAL B 1 73 ? 19.911 33.394 35.670 1.00 19.21 531 VAL B C 1
ATOM 1439 O O . VAL B 1 73 ? 19.434 34.328 36.339 1.00 19.28 531 VAL B O 1
ATOM 1443 N N . TYR B 1 74 ? 21.146 33.424 35.174 1.00 17.25 532 TYR B N 1
ATOM 1444 C CA . TYR B 1 74 ? 22.011 34.572 35.438 1.00 17.56 532 TYR B CA 1
ATOM 1445 C C . TYR B 1 74 ? 22.114 35.535 34.273 1.00 21.35 532 TYR B C 1
ATOM 1446 O O . TYR B 1 74 ? 22.269 36.746 34.489 1.00 24.10 532 TYR B O 1
ATOM 1455 N N . ASP B 1 75 ? 21.970 35.034 33.045 1.00 17.16 533 ASP B N 1
ATOM 1456 C CA . ASP B 1 75 ? 22.027 35.869 31.837 1.00 18.53 533 ASP B CA 1
ATOM 1457 C C . ASP B 1 75 ? 21.028 35.277 30.840 1.00 20.89 533 ASP B C 1
ATOM 1458 O O . ASP B 1 75 ? 21.330 34.275 30.180 1.00 20.48 533 ASP B O 1
ATOM 1463 N N . ILE B 1 76 ? 19.847 35.902 30.721 1.00 19.04 534 ILE B N 1
ATOM 1464 C CA . ILE B 1 76 ? 18.801 35.380 29.828 1.00 17.03 534 ILE B CA 1
ATOM 1465 C C . ILE B 1 76 ? 19.281 35.312 28.385 1.00 21.83 534 ILE B C 1
ATOM 1466 O O . ILE B 1 76 ? 18.929 34.387 27.651 1.00 20.88 534 ILE B O 1
ATOM 1471 N N . ARG B 1 77 ? 20.127 36.251 27.968 1.00 19.85 535 ARG B N 1
ATOM 1472 C CA . ARG B 1 77 ? 20.543 36.313 26.570 1.00 18.23 535 ARG B CA 1
ATOM 1473 C C . ARG B 1 77 ? 21.410 35.130 26.161 1.00 23.68 535 ARG B C 1
ATOM 1474 O O . ARG B 1 77 ? 21.458 34.786 24.963 1.00 27.30 535 ARG B O 1
ATOM 1482 N N . SER B 1 78 ? 22.168 34.549 27.105 1.00 20.55 536 SER B N 1
ATOM 1483 C CA . SER B 1 78 ? 23.150 33.522 26.776 1.00 22.06 536 SER B CA 1
ATOM 1484 C C . SER B 1 78 ? 22.976 32.170 27.479 1.00 20.25 536 SER B C 1
ATOM 1485 O O . SER B 1 78 ? 23.513 31.173 26.976 1.00 23.27 536 SER B O 1
ATOM 1488 N N . ASP B 1 79 ? 22.236 32.086 28.590 1.00 18.43 537 ASP B N 1
ATOM 1489 C CA . ASP B 1 79 ? 22.165 30.828 29.336 1.00 16.06 537 ASP B CA 1
ATOM 1490 C C . ASP B 1 79 ? 21.416 29.759 28.536 1.00 19.38 537 ASP B C 1
ATOM 1491 O O . ASP B 1 79 ? 20.535 30.063 27.726 1.00 18.30 537 ASP B O 1
ATOM 1496 N N . VAL B 1 80 ? 21.742 28.496 28.810 1.00 17.96 538 VAL B N 1
ATOM 1497 C CA . VAL B 1 80 ? 21.193 27.351 28.092 1.00 16.65 538 VAL B CA 1
ATOM 1498 C C . VAL B 1 80 ? 20.792 26.286 29.112 1.00 15.76 538 VAL B C 1
ATOM 1499 O O . VAL B 1 80 ? 21.574 25.974 30.028 1.00 19.96 538 VAL B O 1
ATOM 1503 N N . LEU B 1 81 ? 19.582 25.752 28.973 1.00 14.55 539 LEU B N 1
ATOM 1504 C CA . LEU B 1 81 ? 19.131 24.610 29.763 1.00 12.57 539 LEU B CA 1
ATOM 1505 C C . LEU B 1 81 ? 19.409 23.333 28.994 1.00 16.36 539 LEU B C 1
ATOM 1506 O O . LEU B 1 81 ? 18.971 23.188 27.841 1.00 17.31 539 LEU B O 1
ATOM 1511 N N . HIS B 1 82 ? 20.091 22.386 29.649 1.00 14.17 540 HIS B N 1
ATOM 1512 C CA . HIS B 1 82 ? 20.378 21.080 29.067 1.00 14.99 540 HIS B CA 1
ATOM 1513 C C . HIS B 1 82 ? 19.503 20.037 29.761 1.00 16.54 540 HIS B C 1
ATOM 1514 O O . HIS B 1 82 ? 19.617 19.864 30.984 1.00 16.28 540 HIS B O 1
ATOM 1521 N N . ILE B 1 83 ? 18.643 19.349 29.002 1.00 13.96 541 ILE B N 1
ATOM 1522 C CA . ILE B 1 83 ? 17.772 18.287 29.516 1.00 10.29 541 ILE B CA 1
ATOM 1523 C C . ILE B 1 83 ? 18.323 16.984 28.983 1.00 12.88 541 ILE B C 1
ATOM 1524 O O . ILE B 1 83 ? 18.615 16.876 27.777 1.00 16.52 541 ILE B O 1
ATOM 1529 N N . SER B 1 84 ? 18.500 15.999 29.868 1.00 14.06 542 SER B N 1
ATOM 1530 C CA . SER B 1 84 ? 18.906 14.655 29.468 1.00 14.41 542 SER B CA 1
ATOM 1531 C C . SER B 1 84 ? 17.943 13.638 30.062 1.00 17.28 542 SER B C 1
ATOM 1532 O O . SER B 1 84 ? 17.500 13.791 31.199 1.00 17.34 542 SER B O 1
ATOM 1535 N N . ILE B 1 85 ? 17.617 12.600 29.296 1.00 13.71 543 ILE B N 1
ATOM 1536 C CA . ILE B 1 85 ? 16.862 11.448 29.792 1.00 13.76 543 ILE B CA 1
ATOM 1537 C C . ILE B 1 85 ? 17.833 10.272 29.802 1.00 12.82 543 ILE B C 1
ATOM 1538 O O . ILE B 1 85 ? 18.454 9.987 28.776 1.00 15.46 543 ILE B O 1
ATOM 1543 N N . LEU B 1 86 ? 18.017 9.687 30.988 1.00 12.47 544 LEU B N 1
ATOM 1544 C CA . LEU B 1 86 ? 19.046 8.669 31.216 1.00 13.23 544 LEU B CA 1
ATOM 1545 C C . LEU B 1 86 ? 18.418 7.399 31.766 1.00 14.89 544 LEU B C 1
ATOM 1546 O O . LEU B 1 86 ? 17.411 7.451 32.477 1.00 16.35 544 LEU B O 1
ATOM 1551 N N . ASP B 1 87 ? 19.011 6.251 31.418 1.00 13.86 545 ASP B N 1
ATOM 1552 C CA . ASP B 1 87 ? 18.584 4.947 31.931 1.00 15.11 545 ASP B CA 1
ATOM 1553 C C . ASP B 1 87 ? 19.348 4.662 33.219 1.00 18.68 545 ASP B C 1
ATOM 1554 O O . ASP B 1 87 ? 20.584 4.559 33.200 1.00 17.59 545 ASP B O 1
ATOM 1559 N N . LYS B 1 88 ? 18.626 4.578 34.336 1.00 15.80 546 LYS B N 1
ATOM 1560 C CA . LYS B 1 88 ? 19.269 4.259 35.614 1.00 14.44 546 LYS B CA 1
ATOM 1561 C C . LYS B 1 88 ? 19.756 2.813 35.621 1.00 15.77 546 LYS B C 1
ATOM 1562 O O . LYS B 1 88 ? 18.978 1.888 35.343 1.00 16.61 546 LYS B O 1
ATOM 1568 N N . ASN B 1 89 ? 21.053 2.630 35.945 1.00 16.60 547 ASN B N 1
ATOM 1569 C CA . ASN B 1 89 ? 21.678 1.321 36.000 1.00 18.82 547 ASN B CA 1
ATOM 1570 C C . ASN B 1 89 ? 22.335 1.157 37.352 1.00 18.09 547 ASN B C 1
ATOM 1571 O O . ASN B 1 89 ? 22.698 2.139 37.990 1.00 19.67 547 ASN B O 1
ATOM 1576 N N . ASP B 1 90 ? 22.464 -0.098 37.780 1.00 20.23 548 ASP B N 1
ATOM 1577 C CA . ASP B 1 90 ? 23.022 -0.366 39.105 1.00 25.51 548 ASP B CA 1
ATOM 1578 C C . ASP B 1 90 ? 24.508 -0.659 39.060 1.00 24.50 548 ASP B C 1
ATOM 1579 O O . ASP B 1 90 ? 25.244 -0.227 39.950 1.00 24.71 548 ASP B O 1
ATOM 1584 N N . LEU B 1 91 ? 24.962 -1.397 38.059 1.00 21.78 549 LEU B N 1
ATOM 1585 C CA . LEU B 1 91 ? 26.352 -1.830 38.009 1.00 25.71 549 LEU B CA 1
ATOM 1586 C C . LEU B 1 91 ? 27.171 -1.129 36.945 1.00 26.30 549 LEU B C 1
ATOM 1587 O O . LEU B 1 91 ? 28.376 -0.958 37.139 1.00 31.13 549 LEU B O 1
ATOM 1592 N N . VAL B 1 92 ? 26.569 -0.770 35.818 1.00 21.61 550 VAL B N 1
ATOM 1593 C CA . VAL B 1 92 ? 27.267 -0.081 34.734 1.00 21.82 550 VAL B CA 1
ATOM 1594 C C . VAL B 1 92 ? 26.827 1.385 34.709 1.00 22.84 550 VAL B C 1
ATOM 1595 O O . VAL B 1 92 ? 25.877 1.795 35.383 1.00 20.53 550 VAL B O 1
ATOM 1599 N N . LYS B 1 93 ? 27.560 2.194 33.941 1.00 22.10 551 LYS B N 1
ATOM 1600 C CA . LYS B 1 93 ? 27.221 3.612 33.821 1.00 17.81 551 LYS B CA 1
ATOM 1601 C C . LYS B 1 93 ? 25.809 3.817 33.274 1.00 17.61 551 LYS B C 1
ATOM 1602 O O . LYS B 1 93 ? 25.358 3.075 32.390 1.00 20.02 551 LYS B O 1
ATOM 1608 N N . ASP B 1 94 ? 25.097 4.817 33.820 1.00 18.13 552 ASP B N 1
ATOM 1609 C CA . ASP B 1 94 ? 23.783 5.182 33.294 1.00 18.49 552 ASP B CA 1
ATOM 1610 C C . ASP B 1 94 ? 23.946 5.603 31.834 1.00 22.69 552 ASP B C 1
ATOM 1611 O O . ASP B 1 94 ? 24.918 6.289 31.481 1.00 25.90 552 ASP B O 1
ATOM 1616 N N . ARG B 1 95 ? 23.004 5.196 30.967 1.00 19.57 553 ARG B N 1
ATOM 1617 C CA A ARG B 1 95 ? 23.132 5.439 29.535 0.48 17.88 553 ARG B CA 1
ATOM 1618 C CA B ARG B 1 95 ? 23.118 5.424 29.529 0.52 16.78 553 ARG B CA 1
ATOM 1619 C C . ARG B 1 95 ? 22.177 6.533 29.070 1.00 14.89 553 ARG B C 1
ATOM 1620 O O . ARG B 1 95 ? 21.007 6.570 29.448 1.00 18.46 553 ARG B O 1
ATOM 1635 N N . LEU B 1 96 ? 22.703 7.441 28.255 1.00 16.57 554 LEU B N 1
ATOM 1636 C CA . LEU B 1 96 ? 21.896 8.521 27.698 1.00 15.36 554 LEU B CA 1
ATOM 1637 C C . LEU B 1 96 ? 20.911 7.994 26.652 1.00 20.24 554 LEU B C 1
ATOM 1638 O O . LEU B 1 96 ? 21.302 7.303 25.694 1.00 20.58 554 LEU B O 1
ATOM 1643 N N . MET B 1 97 ? 19.622 8.314 26.848 1.00 17.03 555 MET B N 1
ATOM 1644 C CA . MET B 1 97 ? 18.508 7.954 25.972 1.00 17.13 555 MET B CA 1
ATOM 1645 C C . MET B 1 97 ? 18.130 9.101 25.029 1.00 16.54 555 MET B C 1
ATOM 1646 O O . MET B 1 97 ? 17.810 8.864 23.850 1.00 19.31 555 MET B O 1
ATOM 1651 N N . GLY B 1 98 ? 18.164 10.332 25.530 1.00 14.55 556 GLY B N 1
ATOM 1652 C CA . GLY B 1 98 ? 17.839 11.471 24.667 1.00 17.26 556 GLY B CA 1
ATOM 1653 C C . GLY B 1 98 ? 18.189 12.785 25.342 1.00 19.13 556 GLY B C 1
ATOM 1654 O O . GLY B 1 98 ? 18.330 12.855 26.569 1.00 18.05 556 GLY B O 1
ATOM 1655 N N . THR B 1 99 ? 18.305 13.843 24.525 1.00 15.72 557 THR B N 1
ATOM 1656 C CA . THR B 1 99 ? 18.624 15.171 25.045 1.00 16.00 557 THR B CA 1
ATOM 1657 C C . THR B 1 99 ? 17.753 16.249 24.411 1.00 16.76 557 THR B C 1
ATOM 1658 O O . THR B 1 99 ? 17.219 16.095 23.310 1.00 17.61 557 THR B O 1
ATOM 1662 N N . LEU B 1 100 ? 17.663 17.384 25.100 1.00 16.92 558 LEU B N 1
ATOM 1663 C CA . LEU B 1 100 ? 17.052 18.576 24.503 1.00 15.88 558 LEU B CA 1
ATOM 1664 C C . LEU B 1 100 ? 17.777 19.788 25.052 1.00 17.75 558 LEU B C 1
ATOM 1665 O O . LEU B 1 100 ? 18.026 19.868 26.255 1.00 19.31 558 LEU B O 1
ATOM 1670 N N . ARG B 1 101 ? 18.138 20.719 24.180 1.00 15.83 559 ARG B N 1
ATOM 1671 C CA . ARG B 1 101 ? 18.794 21.953 24.569 1.00 18.17 559 ARG B CA 1
ATOM 1672 C C . ARG B 1 101 ? 17.814 23.085 24.318 1.00 20.74 559 ARG B C 1
ATOM 1673 O O . ARG B 1 101 ? 17.276 23.196 23.210 1.00 21.31 559 ARG B O 1
ATOM 1681 N N . ILE B 1 102 ? 17.607 23.944 25.312 1.00 19.44 560 ILE B N 1
ATOM 1682 C CA . ILE B 1 102 ? 16.742 25.128 25.166 1.00 19.17 560 ILE B CA 1
ATOM 1683 C C . ILE B 1 102 ? 17.513 26.378 25.588 1.00 21.55 560 ILE B C 1
ATOM 1684 O O . ILE B 1 102 ? 17.987 26.458 26.722 1.00 20.02 560 ILE B O 1
ATOM 1689 N N . MET B 1 103 ? 17.629 27.368 24.704 1.00 20.22 561 MET B N 1
ATOM 1690 C CA A MET B 1 103 ? 18.276 28.609 25.110 0.41 19.36 561 MET B CA 1
ATOM 1691 C CA B MET B 1 103 ? 18.260 28.631 25.075 0.59 19.46 561 MET B CA 1
ATOM 1692 C C . MET B 1 103 ? 17.257 29.482 25.850 1.00 19.84 561 MET B C 1
ATOM 1693 O O . MET B 1 103 ? 16.070 29.523 25.515 1.00 18.67 561 MET B O 1
ATOM 1702 N N . LEU B 1 104 ? 17.710 30.125 26.938 1.00 19.87 562 LEU B N 1
ATOM 1703 C CA . LEU B 1 104 ? 16.753 30.882 27.750 1.00 17.60 562 LEU B CA 1
ATOM 1704 C C . LEU B 1 104 ? 16.108 32.016 26.944 1.00 17.73 562 LEU B C 1
ATOM 1705 O O . LEU B 1 104 ? 14.969 32.436 27.223 1.00 17.37 562 LEU B O 1
ATOM 1710 N N . SER B 1 105 ? 16.829 32.528 25.953 1.00 18.69 563 SER B N 1
ATOM 1711 C CA . SER B 1 105 ? 16.275 33.565 25.092 1.00 16.14 563 SER B CA 1
ATOM 1712 C C . SER B 1 105 ? 15.002 33.098 24.376 1.00 21.88 563 SER B C 1
ATOM 1713 O O . SER B 1 105 ? 14.123 33.934 24.074 1.00 22.26 563 SER B O 1
ATOM 1716 N N . GLN B 1 106 ? 14.881 31.785 24.106 1.00 19.88 564 GLN B N 1
ATOM 1717 C CA . GLN B 1 106 ? 13.651 31.272 23.494 1.00 21.88 564 GLN B CA 1
ATOM 1718 C C . GLN B 1 106 ? 12.463 31.397 24.445 1.00 27.16 564 GLN B C 1
ATOM 1719 O O . GLN B 1 106 ? 11.347 31.702 24.018 1.00 22.90 564 GLN B O 1
ATOM 1725 N N . VAL B 1 107 ? 12.677 31.161 25.745 1.00 18.51 565 VAL B N 1
ATOM 1726 C CA . VAL B 1 107 ? 11.596 31.317 26.708 1.00 17.65 565 VAL B CA 1
ATOM 1727 C C . VAL B 1 107 ? 11.227 32.785 26.850 1.00 21.26 565 VAL B C 1
ATOM 1728 O O . VAL B 1 107 ? 10.046 33.141 26.921 1.00 20.32 565 VAL B O 1
ATOM 1732 N N . ALA B 1 108 ? 12.231 33.661 26.935 1.00 17.59 566 ALA B N 1
ATOM 1733 C CA . ALA B 1 108 ? 11.936 35.084 27.115 1.00 20.06 566 ALA B CA 1
ATOM 1734 C C . ALA B 1 108 ? 11.301 35.722 25.875 1.00 22.49 566 ALA B C 1
ATOM 1735 O O . ALA B 1 108 ? 10.656 36.759 25.994 1.00 22.41 566 ALA B O 1
ATOM 1737 N N . ALA B 1 109 ? 11.481 35.133 24.699 1.00 17.61 567 ALA B N 1
ATOM 1738 C CA . ALA B 1 109 ? 10.871 35.695 23.490 1.00 21.22 567 ALA B CA 1
ATOM 1739 C C . ALA B 1 109 ? 9.388 35.386 23.402 1.00 26.49 567 ALA B C 1
ATOM 1740 O O . ALA B 1 109 ? 8.659 36.060 22.661 1.00 25.06 567 ALA B O 1
ATOM 1742 N N . ALA B 1 110 ? 8.937 34.381 24.111 1.00 26.92 568 ALA B N 1
ATOM 1743 C CA . ALA B 1 110 ? 7.569 33.929 24.004 1.00 24.62 568 ALA B CA 1
ATOM 1744 C C . ALA B 1 110 ? 6.649 34.887 24.735 1.00 26.49 568 ALA B C 1
ATOM 1745 O O . ALA B 1 110 ? 7.025 35.474 25.757 1.00 28.77 568 ALA B O 1
ATOM 1747 N N . PRO B 1 111 ? 5.426 35.052 24.235 1.00 41.76 569 PRO B N 1
ATOM 1748 C CA . PRO B 1 111 ? 4.446 35.845 24.975 1.00 34.69 569 PRO B CA 1
ATOM 1749 C C . PRO B 1 111 ? 4.1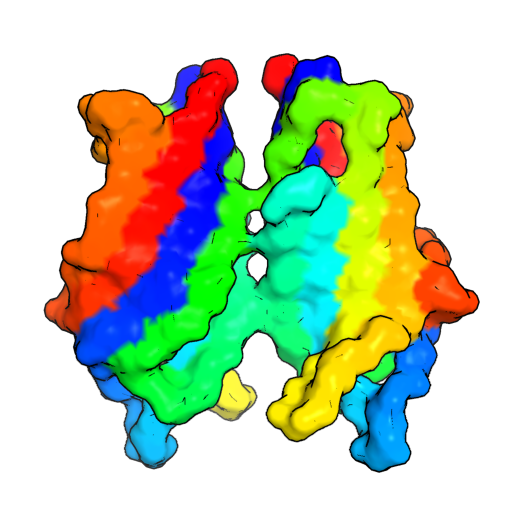88 35.200 26.328 1.00 37.49 569 PRO B C 1
ATOM 1750 O O . PRO B 1 111 ? 3.995 33.982 26.431 1.00 42.96 569 PRO B O 1
ATOM 1754 N N . GLY B 1 112 ? 4.197 36.026 27.370 1.00 28.54 570 GLY B N 1
ATOM 1755 C CA . GLY B 1 112 ? 4.051 35.543 28.735 1.00 29.93 570 GLY B CA 1
ATOM 1756 C C . GLY B 1 112 ? 5.254 34.841 29.350 1.00 27.95 570 GLY B C 1
ATOM 1757 O O . GLY B 1 112 ? 5.131 34.300 30.454 1.00 31.76 570 GLY B O 1
ATOM 1758 N N . ASP B 1 113 ? 6.404 34.851 28.686 1.00 25.42 571 ASP B N 1
ATOM 1759 C CA . ASP B 1 113 ? 7.630 34.206 29.190 1.00 26.10 571 ASP B CA 1
ATOM 1760 C C . ASP B 1 113 ? 7.434 32.715 29.477 1.00 23.86 571 ASP B C 1
ATOM 1761 O O . ASP B 1 113 ? 8.063 32.155 30.394 1.00 22.28 571 ASP B O 1
ATOM 1766 N N . ILE B 1 114 ? 6.559 32.047 28.711 1.00 24.14 572 ILE B N 1
ATOM 1767 C CA . ILE B 1 114 ? 6.240 30.636 28.927 1.00 25.32 572 ILE B CA 1
ATOM 1768 C C . ILE B 1 114 ? 6.278 29.896 27.601 1.00 23.56 572 ILE B C 1
ATOM 1769 O O . ILE B 1 114 ? 5.784 30.404 26.586 1.00 25.36 572 ILE B O 1
ATOM 1774 N N . ILE B 1 115 ? 6.855 28.698 27.603 1.00 26.39 573 ILE B N 1
ATOM 1775 C CA A ILE B 1 115 ? 6.723 27.787 26.476 0.43 21.48 573 ILE B CA 1
ATOM 1776 C CA B ILE B 1 115 ? 6.792 27.766 26.476 0.57 23.61 573 ILE B CA 1
ATOM 1777 C C . ILE B 1 115 ? 6.280 26.426 26.993 1.00 19.45 573 ILE B C 1
ATOM 1778 O O . ILE B 1 115 ? 6.697 25.968 28.058 1.00 19.83 573 ILE B O 1
ATOM 1787 N N . ARG B 1 116 ? 5.388 25.795 26.254 1.00 21.72 574 ARG B N 1
ATOM 1788 C CA A ARG B 1 116 ? 4.781 24.556 26.714 0.39 21.32 574 ARG B CA 1
ATOM 1789 C CA B ARG B 1 116 ? 4.846 24.529 26.709 0.61 22.27 574 ARG B CA 1
ATOM 1790 C C . ARG B 1 116 ? 4.435 23.715 25.498 1.00 18.46 574 ARG B C 1
ATOM 1791 O O . ARG B 1 116 ? 3.966 24.257 24.485 1.00 22.04 574 ARG B O 1
ATOM 1806 N N . GLY B 1 117 ? 4.673 22.424 25.579 1.00 19.70 575 GLY B N 1
ATOM 1807 C CA . GLY B 1 117 ? 4.293 21.562 24.476 1.00 19.84 575 GLY B CA 1
ATOM 1808 C C . GLY B 1 117 ? 5.050 20.255 24.507 1.00 17.01 575 GLY B C 1
ATOM 1809 O O . GLY B 1 117 ? 5.838 19.987 25.415 1.00 18.90 575 GLY B O 1
ATOM 1810 N N . ASP B 1 118 ? 4.789 19.441 23.468 1.00 17.30 576 ASP B N 1
ATOM 1811 C CA . ASP B 1 118 ? 5.480 18.173 23.262 1.00 20.08 576 ASP B CA 1
ATOM 1812 C C . ASP B 1 118 ? 6.597 18.444 22.272 1.00 19.11 576 ASP B C 1
ATOM 1813 O O . ASP B 1 118 ? 6.334 18.661 21.083 1.00 28.21 576 ASP B O 1
ATOM 1818 N N . MET B 1 119 ? 7.841 18.375 22.732 1.00 18.28 577 MET B N 1
ATOM 1819 C CA . MET B 1 119 ? 9.017 18.718 21.941 1.00 16.22 577 MET B CA 1
ATOM 1820 C C . MET B 1 119 ? 9.808 17.468 21.548 1.00 23.33 577 MET B C 1
ATOM 1821 O O . MET B 1 119 ? 9.585 16.373 22.082 1.00 19.88 577 MET B O 1
ATOM 1826 N N . ASN B 1 120 ? 10.702 17.617 20.552 1.00 21.51 578 ASN B N 1
ATOM 1827 C CA . ASN B 1 120 ? 11.439 16.466 20.021 1.00 17.68 578 ASN B CA 1
ATOM 1828 C C . ASN B 1 120 ? 12.782 16.311 20.712 1.00 24.63 578 ASN B C 1
ATOM 1829 O O . ASN B 1 120 ? 13.593 17.249 20.735 1.00 25.49 578 ASN B O 1
ATOM 1834 N N . LEU B 1 121 ? 13.025 15.126 21.269 1.00 17.11 579 LEU B N 1
ATOM 1835 C CA . LEU B 1 121 ? 14.324 14.809 21.837 1.00 18.17 579 LEU B CA 1
ATOM 1836 C C . LEU B 1 121 ? 15.282 14.404 20.717 1.00 17.14 579 LEU B C 1
ATOM 1837 O O . LEU B 1 121 ? 14.863 13.954 19.641 1.00 19.29 579 LEU B O 1
ATOM 1842 N N . ASP B 1 122 ? 16.581 14.590 20.977 1.00 17.53 580 ASP B N 1
ATOM 1843 C CA . ASP B 1 122 ? 17.660 14.175 20.094 1.00 19.20 580 ASP B CA 1
ATOM 1844 C C . ASP B 1 122 ? 18.233 12.878 20.645 1.00 18.82 580 ASP B C 1
ATOM 1845 O O . ASP B 1 122 ? 18.717 12.874 21.783 1.00 19.60 580 ASP B O 1
ATOM 1850 N N . PRO B 1 123 ? 18.239 11.764 19.896 1.00 23.64 581 PRO B N 1
ATOM 1851 C CA . PRO B 1 123 ? 17.938 11.650 18.465 1.00 27.30 581 PRO B CA 1
ATOM 1852 C C . PRO B 1 123 ? 16.494 11.302 18.125 1.00 22.95 581 PRO B C 1
ATOM 1853 O O . PRO B 1 123 ? 16.120 11.415 16.952 1.00 25.24 581 PRO B O 1
ATOM 1857 N N . GLU B 1 124 ? 15.710 10.867 19.109 1.00 19.23 582 GLU B N 1
ATOM 1858 C CA . GLU B 1 124 ? 14.306 10.515 18.905 1.00 17.73 582 GLU B CA 1
ATOM 1859 C C . GLU B 1 124 ? 13.579 10.549 20.243 1.00 19.61 582 GLU B C 1
ATOM 1860 O O . GLU B 1 124 ? 14.198 10.627 21.308 1.00 19.03 582 GLU B O 1
ATOM 1866 N N . GLY B 1 125 ? 12.256 10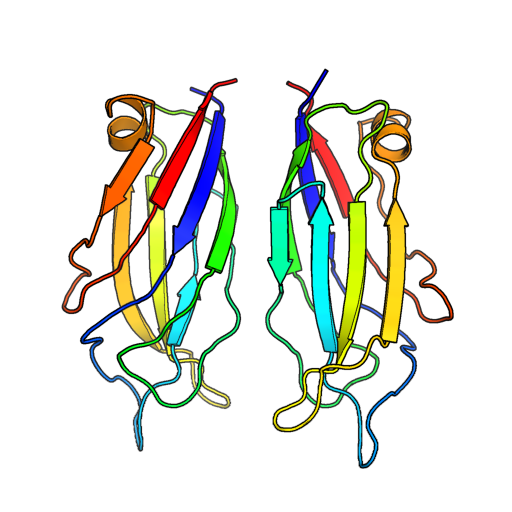.452 20.182 1.00 19.27 583 GLY B N 1
ATOM 1867 C CA . GLY B 1 125 ? 11.418 10.493 21.367 1.00 19.73 583 GLY B CA 1
ATOM 1868 C C . GLY B 1 125 ? 10.789 11.861 21.541 1.00 19.22 583 GLY B C 1
ATOM 1869 O O . GLY B 1 125 ? 11.243 12.862 20.976 1.00 19.90 583 GLY B O 1
ATOM 1870 N N . GLN B 1 126 ? 9.698 11.911 22.322 1.00 18.78 584 GLN B N 1
ATOM 1871 C CA A GLN B 1 126 ? 9.050 13.186 22.628 0.63 13.33 584 GLN B CA 1
ATOM 1872 C CA B GLN B 1 126 ? 9.023 13.170 22.633 0.37 15.83 584 GLN B CA 1
ATOM 1873 C C . GLN B 1 126 ? 9.114 13.456 24.127 1.00 14.82 584 GLN B C 1
ATOM 1874 O O . GLN B 1 126 ? 9.103 12.538 24.956 1.00 18.20 584 GLN B O 1
ATOM 1885 N N . ILE B 1 127 ? 9.158 14.743 24.474 1.00 14.63 585 ILE B N 1
ATOM 1886 C CA . ILE B 1 127 ? 9.156 15.164 25.880 1.00 13.93 585 ILE B CA 1
ATOM 1887 C C . ILE B 1 127 ? 8.078 16.225 26.029 1.00 16.26 585 ILE B C 1
ATOM 1888 O O . ILE B 1 127 ? 8.026 17.170 25.248 1.00 18.28 585 ILE B O 1
ATOM 1893 N N . SER B 1 128 ? 7.209 16.077 27.025 1.00 13.74 586 SER B N 1
ATOM 1894 C CA A SER B 1 128 ? 6.162 17.060 27.302 0.64 12.96 586 SER B CA 1
ATOM 1895 C CA B SER B 1 128 ? 6.169 17.058 27.305 0.36 13.16 586 SER B CA 1
ATOM 1896 C C . SER B 1 128 ? 6.665 17.967 28.416 1.00 15.46 586 SER B C 1
ATOM 1897 O O . SER B 1 128 ? 6.924 17.506 29.534 1.00 16.86 586 SER B O 1
ATOM 1902 N N . LEU B 1 129 ? 6.833 19.245 28.121 1.00 15.73 587 LEU B N 1
ATOM 1903 C CA A LEU B 1 129 ? 7.375 20.090 29.176 0.73 18.13 587 LEU B CA 1
ATOM 1904 C CA B LEU B 1 129 ? 7.384 20.091 29.170 0.27 19.84 587 LEU B CA 1
ATOM 1905 C C . LEU B 1 129 ? 6.783 21.487 29.139 1.00 20.05 587 LEU B C 1
ATOM 1906 O O . LEU B 1 129 ? 6.200 21.927 28.132 1.00 20.59 587 LEU B O 1
ATOM 1915 N N . GLU B 1 130 ? 6.924 22.161 30.284 1.00 14.36 588 GLU B N 1
ATOM 1916 C CA . GLU B 1 130 ? 6.555 23.552 30.462 1.00 15.33 588 GLU B CA 1
ATOM 1917 C C . GLU B 1 130 ? 7.756 24.273 31.061 1.00 15.99 588 GLU B C 1
ATOM 1918 O O . GLU B 1 130 ? 8.342 23.799 32.044 1.00 17.97 588 GLU B O 1
ATOM 1924 N N . LEU B 1 131 ? 8.126 25.395 30.453 1.00 17.90 589 LEU B N 1
ATOM 1925 C CA . LEU B 1 131 ? 9.231 26.226 30.915 1.00 16.83 589 LEU B CA 1
ATOM 1926 C C . LEU B 1 131 ? 8.648 27.603 31.152 1.00 17.34 589 LEU B C 1
ATOM 1927 O O . LEU B 1 131 ? 8.116 28.212 30.218 1.00 22.54 589 LEU B O 1
ATOM 1932 N N . LYS B 1 132 ? 8.736 28.087 32.386 1.00 17.51 590 LYS B N 1
ATOM 1933 C CA . LYS B 1 132 ? 8.163 29.371 32.767 1.00 16.92 590 LYS B CA 1
ATOM 1934 C C . LYS B 1 132 ? 9.268 30.222 33.372 1.00 16.27 590 LYS B C 1
ATOM 1935 O O . LYS B 1 132 ? 9.886 29.824 34.355 1.00 18.89 590 LYS B O 1
ATOM 1941 N N . LEU B 1 133 ? 9.522 31.375 32.783 1.00 17.26 591 LEU B N 1
ATOM 1942 C CA . LEU B 1 133 ? 10.587 32.259 33.250 1.00 21.24 591 LEU B CA 1
ATOM 1943 C C . LEU B 1 133 ? 9.983 33.432 34.016 1.00 21.15 591 LEU B C 1
ATOM 1944 O O . LEU B 1 133 ? 9.160 34.184 33.473 1.00 21.24 591 LEU B O 1
ATOM 1949 N N . LEU B 1 134 ? 10.438 33.621 35.254 1.00 19.79 592 LEU B N 1
ATOM 1950 C CA . LEU B 1 134 ? 10.117 34.792 36.069 1.00 20.05 592 LEU B CA 1
ATOM 1951 C C . LEU B 1 134 ? 11.352 35.697 36.036 1.00 21.05 592 LEU B C 1
ATOM 1952 O O . LEU B 1 134 ? 12.417 35.316 36.520 1.00 24.72 592 LEU B O 1
ATOM 1957 N N . ARG B 1 135 ? 11.226 36.879 35.449 1.00 23.42 593 ARG B N 1
ATOM 1958 C CA A ARG B 1 135 ? 12.356 37.795 35.366 0.56 30.60 593 ARG B CA 1
ATOM 1959 C CA B ARG B 1 135 ? 12.366 37.780 35.369 0.44 30.79 593 ARG B CA 1
ATOM 1960 C C . ARG B 1 135 ? 12.570 38.501 36.698 1.00 28.97 593 ARG B C 1
ATOM 1961 O O . ARG B 1 135 ? 11.613 38.831 37.405 1.00 33.82 593 ARG B O 1
ATOM 1976 N N . HIS B 1 136 ? 13.835 38.736 37.044 1.00 25.64 594 HIS B N 1
ATOM 1977 C CA . HIS B 1 136 ? 14.143 39.526 38.241 1.00 32.91 594 HIS B CA 1
ATOM 1978 C C . HIS B 1 136 ? 14.777 40.824 37.823 1.00 57.91 594 HIS B C 1
ATOM 1979 O O . HIS B 1 136 ? 15.253 40.939 36.691 1.00 63.78 594 HIS B O 1
#

Organism: Trypanosoma brucei brucei (strain 927/4 GUTat10.1) (NCBI:txid185431)

Foldseek 3Di:
DKWKKKKWWQKKADWDADDPPAGFWKWKWKDKPHDIDIADTHPRDRIDGGRDIDMDIDDDLQAIKMKMWIWGDDDPDDIHTGWIDIDRSVVLVPDVQSKDFAWDATPPGIIITMIMHIGGD/DKWKKKKWWQKWADWDADDPPAGFWKWKWKDKPHDIDIADTHPRDRIDGGRDIDMDITDDLVAIKMKMWIWGDDDPDDIHTGWIDIDRSVVQVVDVQSKDFDWDATVPGITIGMIIHTGGD

Radius of gyration: 18.47 Å; Cα contacts (8 Å, |Δi|>4): 734; chains: 2; bounding box: 25×47×48 Å

GO terms:
  GO:0120119 flagellum attachment zone (C, HTP)
  GO:0005737 cytoplasm (C, HTP)
  GO:0120119 flagellum attachment zone (C, IDA)